Protein AF-G5GM54-F1 (afdb_monomer_lite)

Foldseek 3Di:
DWDWDWDQDPVRFTWIATPLRFTWFWPDKAQLLPWDWDQADPQAETKTKDFAPDDDDKQKWKWCPPVAQDKWFWDWDDDDRMIIIWTADLPDQDPRHGTHDPCVASNGMMMIIIDRDPDDADDPPLDDFDADPVRDTPGHDNGWHWGFQDKDQDQKDKTFADDIKIKGFFDKKKWWKWKADPVFGIAGKIKIWTWMWHHHPGMIMIHIRIDMHGDDDDPVVSVVHPPMDIDGDIDDGGMMTMTDID

Sequence (246 aa):
MAKYFEAVNPNNESIVIDDTFMCLELRGVFPLSDFRRYPGDTYHNPYYEQKHNLGGDILWGFGLNGLAGKSFCPEIMPYLGSVSVYFRNPNAGNFHKDKILRDDITTSAKLYAFSLDARSPTEHMAGLEVYNDLGEVVYSSAYGHLHVLACGCENEVTISHNGSPVVFVLGKDISYDYHVSHKKGIVGAEYAMYPQITVGDNSVSIKKITKMIAYAGSINDVKKDPKYKHYRGSWLAFGWLVGEVI

Radius of gyration: 21.4 Å; chains: 1; bounding box: 52×38×68 Å

pLDDT: mean 89.04, std 7.39, range [53.25, 97.81]

Structure (mmCIF, N/CA/C/O backbone):
data_AF-G5GM54-F1
#
_entry.id   AF-G5GM54-F1
#
loop_
_atom_site.group_PDB
_atom_site.id
_atom_site.type_symbol
_atom_site.label_atom_id
_atom_site.label_alt_id
_atom_site.label_comp_id
_atom_site.label_asym_id
_atom_site.label_entity_id
_atom_site.label_seq_id
_atom_site.pdbx_PDB_ins_code
_atom_site.Cartn_x
_atom_site.Cartn_y
_atom_site.Cartn_z
_atom_site.occupancy
_atom_site.B_iso_or_equiv
_atom_site.auth_seq_id
_atom_site.auth_comp_id
_atom_site.auth_asym_id
_atom_site.auth_atom_id
_atom_site.pdbx_PDB_model_num
ATOM 1 N N . MET A 1 1 ? 4.803 21.726 15.724 1.00 53.25 1 MET A N 1
ATOM 2 C CA . MET A 1 1 ? 5.048 20.377 15.176 1.00 53.25 1 MET A CA 1
ATOM 3 C C . MET A 1 1 ? 4.254 19.447 16.064 1.00 53.25 1 MET A C 1
ATOM 5 O O . MET A 1 1 ? 4.485 19.522 17.265 1.00 53.25 1 MET A O 1
ATOM 9 N N . ALA A 1 2 ? 3.285 18.714 15.515 1.00 61.62 2 ALA A N 1
ATOM 10 C CA . ALA A 1 2 ? 2.480 17.782 16.304 1.00 61.62 2 ALA A CA 1
ATOM 11 C C . ALA A 1 2 ? 3.385 16.689 16.886 1.00 61.62 2 ALA A C 1
ATOM 13 O O . ALA A 1 2 ? 4.339 16.261 16.222 1.00 61.62 2 ALA A O 1
ATOM 14 N N . LYS A 1 3 ? 3.121 16.283 18.127 1.00 76.50 3 LYS A N 1
ATOM 15 C CA . LYS A 1 3 ? 3.780 15.130 18.751 1.00 76.50 3 LYS A CA 1
ATOM 16 C C . LYS A 1 3 ? 2.834 13.947 18.668 1.00 76.50 3 LYS A C 1
ATOM 18 O O . LYS A 1 3 ? 1.663 14.100 18.973 1.00 76.50 3 LYS A O 1
ATOM 23 N N . TYR A 1 4 ? 3.353 12.789 18.283 1.00 77.50 4 TYR A N 1
ATOM 24 C CA . TYR A 1 4 ? 2.576 11.558 18.203 1.00 77.50 4 TYR A CA 1
ATOM 25 C C . TYR A 1 4 ? 2.962 10.624 19.344 1.00 77.50 4 TYR A C 1
ATOM 27 O O . TYR A 1 4 ? 4.142 10.526 19.693 1.00 77.50 4 TYR A O 1
ATOM 35 N N . PHE A 1 5 ? 1.971 9.939 19.896 1.00 78.44 5 PHE A N 1
ATOM 36 C CA . PHE A 1 5 ? 2.115 8.973 20.972 1.00 78.44 5 PHE A CA 1
ATOM 37 C C . PHE A 1 5 ? 1.436 7.670 20.572 1.00 78.44 5 PHE A C 1
ATOM 39 O O . PHE A 1 5 ? 0.370 7.665 19.958 1.00 78.44 5 PHE A O 1
ATOM 46 N N . GLU A 1 6 ? 2.067 6.566 20.945 1.00 79.81 6 GLU A N 1
ATOM 47 C CA . GLU A 1 6 ? 1.413 5.268 20.980 1.00 79.81 6 GLU A CA 1
ATOM 48 C C . GLU A 1 6 ? 0.624 5.175 22.288 1.00 79.81 6 GLU A C 1
ATOM 50 O O . GLU A 1 6 ? 1.202 5.292 23.372 1.00 79.81 6 GLU A O 1
ATOM 55 N N . ALA A 1 7 ? -0.691 4.993 22.195 1.00 77.56 7 ALA A N 1
ATOM 56 C CA . ALA A 1 7 ? -1.535 4.703 23.343 1.00 77.56 7 ALA A CA 1
ATOM 57 C C . ALA A 1 7 ? -1.917 3.224 23.312 1.00 77.56 7 ALA A C 1
ATOM 59 O O . ALA A 1 7 ? -2.507 2.751 22.341 1.00 77.56 7 ALA A O 1
ATOM 60 N N . VAL A 1 8 ? -1.572 2.511 24.385 1.00 80.25 8 VAL A N 1
ATOM 61 C CA . VAL A 1 8 ? -1.861 1.084 24.541 1.00 80.25 8 VAL A CA 1
ATOM 62 C C . VAL A 1 8 ? -2.930 0.911 25.609 1.00 80.25 8 VAL A C 1
ATOM 64 O O . VAL A 1 8 ? -2.762 1.376 26.738 1.00 80.25 8 VAL A O 1
ATOM 67 N N . ASN A 1 9 ? -4.034 0.255 25.259 1.00 78.69 9 ASN A N 1
ATOM 68 C CA . ASN A 1 9 ? -5.110 -0.028 26.205 1.00 78.69 9 ASN A CA 1
ATOM 69 C C . ASN A 1 9 ? -4.887 -1.372 26.946 1.00 78.69 9 ASN A C 1
ATOM 71 O O . ASN A 1 9 ? -3.981 -2.135 26.600 1.00 78.69 9 ASN A O 1
ATOM 75 N N . PRO A 1 10 ? -5.707 -1.712 27.962 1.00 79.94 10 PRO A N 1
ATOM 76 C CA . PRO A 1 10 ? -5.573 -2.968 28.710 1.00 79.94 10 PRO A CA 1
ATOM 77 C C . PRO A 1 10 ? -5.713 -4.255 27.879 1.00 79.94 10 PRO A C 1
ATOM 79 O O . PRO A 1 10 ? -5.261 -5.309 28.324 1.00 79.94 10 PRO A O 1
ATOM 82 N N . ASN A 1 11 ? -6.307 -4.180 26.684 1.00 79.69 11 ASN A N 1
ATOM 83 C CA . ASN A 1 11 ? -6.419 -5.300 25.746 1.00 79.69 11 ASN A CA 1
ATOM 84 C C . ASN A 1 11 ? -5.192 -5.422 24.825 1.00 79.69 11 ASN A C 1
ATOM 86 O O . ASN A 1 11 ? -5.184 -6.263 23.929 1.00 79.69 11 ASN A O 1
ATOM 90 N N . ASN A 1 12 ? -4.152 -4.610 25.052 1.00 78.38 12 ASN A N 1
ATOM 91 C CA . ASN A 1 12 ? -2.956 -4.519 24.216 1.00 78.38 12 ASN A CA 1
ATOM 92 C C . ASN A 1 12 ? -3.255 -4.021 22.786 1.00 78.38 12 ASN A C 1
ATOM 94 O O . ASN A 1 12 ? -2.505 -4.303 21.847 1.00 78.38 12 ASN A O 1
ATOM 98 N N . GLU A 1 13 ? -4.349 -3.271 22.623 1.00 81.62 13 GLU A N 1
ATOM 99 C CA . GLU A 1 13 ? -4.632 -2.526 21.401 1.00 81.62 13 GLU A CA 1
ATOM 100 C C . GLU A 1 13 ? -3.812 -1.239 21.419 1.00 81.62 13 GLU A C 1
ATOM 102 O O . GLU A 1 13 ? -3.793 -0.516 22.415 1.00 81.62 13 GLU A O 1
ATOM 107 N N . SER A 1 14 ? -3.123 -0.983 20.314 1.00 80.75 14 SER A N 1
ATOM 108 C CA . SER A 1 14 ? -2.221 0.147 20.120 1.00 80.75 14 SER A CA 1
ATOM 109 C C . SER A 1 14 ? -2.780 1.091 19.062 1.00 80.75 14 SER A C 1
ATOM 111 O O . SER A 1 14 ? -2.982 0.706 17.908 1.00 80.75 14 SER A O 1
ATOM 113 N N . ILE A 1 15 ? -3.028 2.336 19.449 1.00 80.31 15 ILE A N 1
ATOM 114 C CA . ILE A 1 15 ? -3.487 3.392 18.547 1.00 80.31 15 ILE A CA 1
ATOM 115 C C . ILE A 1 15 ? -2.479 4.538 18.535 1.00 80.31 15 ILE A C 1
ATOM 117 O O . ILE A 1 15 ? -1.828 4.838 19.537 1.00 80.31 15 ILE A O 1
ATOM 121 N N . VAL A 1 16 ? -2.367 5.207 17.391 1.00 78.19 16 VAL A N 1
ATOM 122 C CA . VAL A 1 16 ? -1.558 6.422 17.266 1.00 78.19 16 VAL A CA 1
ATOM 123 C C . VAL A 1 16 ? -2.452 7.629 17.509 1.00 78.19 16 VAL A C 1
ATOM 125 O O . VAL A 1 16 ? -3.425 7.834 16.778 1.00 78.19 16 VAL A O 1
ATOM 128 N N . ILE A 1 17 ? -2.093 8.427 18.512 1.00 77.62 17 ILE A N 1
ATOM 129 C CA . ILE A 1 17 ? -2.746 9.694 18.854 1.00 77.62 17 ILE A CA 1
ATOM 130 C C . ILE A 1 17 ? -1.751 10.850 18.756 1.00 77.62 17 ILE A C 1
ATOM 132 O O . ILE A 1 17 ? -0.550 10.649 18.935 1.00 77.62 17 ILE A O 1
ATOM 136 N N . ASP A 1 18 ? -2.224 12.060 18.486 1.00 79.25 18 ASP A N 1
ATOM 137 C CA . ASP A 1 18 ? -1.401 13.267 18.560 1.00 79.25 18 ASP A CA 1
ATOM 138 C C . ASP A 1 18 ? -1.555 14.028 19.894 1.00 79.25 18 ASP A C 1
ATOM 140 O O . ASP A 1 18 ? -2.333 13.647 20.771 1.00 79.25 18 ASP A O 1
ATOM 144 N N . ASP A 1 19 ? -0.797 15.115 20.070 1.00 75.31 19 ASP A N 1
ATOM 145 C CA . ASP A 1 19 ? -0.829 15.983 21.255 1.00 75.31 19 ASP A CA 1
ATOM 146 C C . ASP A 1 19 ? -2.107 16.822 21.395 1.00 75.31 19 ASP A C 1
ATOM 148 O O . ASP A 1 19 ? -2.254 17.563 22.367 1.00 75.31 19 ASP A O 1
ATOM 152 N N . THR A 1 20 ? -3.046 16.675 20.463 1.00 74.62 20 THR A N 1
ATOM 153 C CA . THR A 1 20 ? -4.410 17.206 20.539 1.00 74.62 20 THR A CA 1
ATOM 154 C C . THR A 1 20 ? -5.461 16.106 20.717 1.00 74.62 20 THR A C 1
ATOM 156 O O . THR A 1 20 ? -6.655 16.381 20.620 1.00 74.62 20 THR A O 1
ATOM 159 N N . PHE A 1 21 ? -5.017 14.879 21.021 1.00 73.50 21 PHE A N 1
ATOM 160 C CA . PHE A 1 21 ? -5.830 13.671 21.189 1.00 73.50 21 PHE A CA 1
ATOM 161 C C . PHE A 1 21 ? -6.524 13.182 19.909 1.00 73.50 21 PHE A C 1
ATOM 163 O O . PHE A 1 21 ? -7.373 12.296 19.980 1.00 73.50 21 PHE A O 1
ATOM 170 N N . MET A 1 22 ? -6.151 13.703 18.734 1.00 74.69 22 MET A N 1
ATOM 171 C CA . MET A 1 22 ? -6.664 13.201 17.460 1.00 74.69 22 MET A CA 1
ATOM 172 C C . MET A 1 22 ? -5.994 11.872 17.111 1.00 74.69 22 MET A C 1
ATOM 174 O O . MET A 1 22 ? -4.796 11.693 17.325 1.00 74.69 22 MET A O 1
ATOM 178 N N . CYS A 1 23 ? -6.758 10.943 16.543 1.00 77.38 23 CYS A N 1
ATOM 179 C CA . CYS A 1 23 ? -6.294 9.610 16.165 1.00 77.38 23 CYS A CA 1
ATOM 180 C C . CYS A 1 23 ? -6.537 9.331 14.673 1.00 77.38 23 CYS A C 1
ATOM 182 O O . CYS A 1 23 ? -7.290 10.048 14.010 1.00 77.38 23 CYS A O 1
ATOM 184 N N . LEU A 1 24 ? -5.873 8.308 14.119 1.00 82.81 24 LEU A N 1
ATOM 185 C CA . LEU A 1 24 ? -6.095 7.883 12.731 1.00 82.81 24 LEU A CA 1
ATOM 186 C C . LEU A 1 24 ? -7.467 7.210 12.597 1.00 82.81 24 LEU A C 1
ATOM 188 O O . LEU A 1 24 ? -7.633 6.036 12.934 1.00 82.81 24 LEU A O 1
ATOM 192 N N . GLU A 1 25 ? -8.436 7.951 12.067 1.00 88.44 25 GLU A N 1
ATOM 193 C CA . GLU A 1 25 ? -9.809 7.488 11.875 1.00 88.44 25 GLU A CA 1
ATOM 194 C C . GLU A 1 25 ? -10.049 6.968 10.460 1.00 88.44 25 GLU A C 1
ATOM 196 O O . GLU A 1 25 ? -9.545 7.501 9.467 1.00 88.44 25 GLU A O 1
ATOM 201 N N . LEU A 1 26 ? -10.903 5.955 10.354 1.00 91.62 26 LEU A N 1
ATOM 202 C CA . LEU A 1 26 ? -11.374 5.407 9.098 1.00 91.62 26 LEU A CA 1
ATOM 203 C C . LEU A 1 26 ? -12.342 6.381 8.414 1.00 91.62 26 LEU A C 1
ATOM 205 O O . LEU A 1 26 ? -13.414 6.727 8.913 1.00 91.62 26 LEU A O 1
ATOM 209 N N . ARG A 1 27 ? -11.986 6.772 7.194 1.00 91.56 27 ARG A N 1
ATOM 210 C CA . ARG A 1 27 ? -12.770 7.651 6.319 1.00 91.56 27 ARG A CA 1
ATOM 211 C C . ARG A 1 27 ? -13.623 6.920 5.312 1.00 91.56 27 ARG A C 1
ATOM 213 O O . ARG A 1 27 ? -14.609 7.476 4.832 1.00 91.56 27 ARG A O 1
ATOM 220 N N . GLY A 1 28 ? -13.209 5.723 4.932 1.00 92.94 28 GLY A N 1
ATOM 221 C CA . GLY A 1 28 ? -13.889 4.975 3.896 1.00 92.94 28 GLY A CA 1
ATOM 222 C C . GLY A 1 28 ? -13.243 3.633 3.628 1.00 92.94 28 GLY A C 1
ATOM 223 O O . GLY A 1 28 ? -12.044 3.436 3.833 1.00 92.94 28 GLY A O 1
ATOM 224 N N . VAL A 1 29 ? -14.075 2.727 3.130 1.00 95.81 29 VAL A N 1
ATOM 225 C CA . VAL A 1 29 ? -13.685 1.398 2.678 1.00 95.81 29 VAL A CA 1
ATOM 226 C C . VAL A 1 29 ? -14.205 1.237 1.262 1.00 95.81 29 VAL A C 1
ATOM 228 O O . VAL A 1 29 ? -15.402 1.367 1.017 1.00 95.81 29 VAL A O 1
ATOM 231 N N . PHE A 1 30 ? -13.303 0.962 0.331 1.00 97.06 30 PHE A N 1
ATOM 232 C CA . PHE A 1 30 ? -13.596 0.914 -1.092 1.00 97.06 30 PHE A CA 1
ATOM 233 C C . PHE A 1 30 ? -13.306 -0.496 -1.612 1.00 97.06 30 PHE A C 1
ATOM 235 O O . PHE A 1 30 ? -12.140 -0.898 -1.637 1.00 97.06 30 PHE A O 1
ATOM 242 N N . PRO A 1 31 ? -14.320 -1.281 -2.009 1.00 97.19 31 PRO A N 1
ATOM 243 C CA . PRO A 1 31 ? -14.093 -2.566 -2.660 1.00 97.19 31 PRO A CA 1
ATOM 244 C C . PRO A 1 31 ? -13.282 -2.377 -3.943 1.00 97.19 31 PRO A C 1
ATOM 246 O O . PRO A 1 31 ? -13.647 -1.562 -4.789 1.00 97.19 31 PRO A O 1
ATOM 249 N N . LEU A 1 32 ? -12.188 -3.126 -4.121 1.00 97.12 32 LEU A N 1
ATOM 250 C CA . LEU A 1 32 ? -11.395 -3.026 -5.353 1.00 97.12 32 LEU A CA 1
ATOM 251 C C . LEU A 1 32 ? -12.141 -3.576 -6.576 1.00 97.12 32 LEU A C 1
ATOM 253 O O . LEU A 1 32 ? -11.775 -3.245 -7.702 1.00 97.12 32 LEU A O 1
ATOM 257 N N . SER A 1 33 ? -13.211 -4.347 -6.368 1.00 96.56 33 SER A N 1
ATOM 258 C CA . SER A 1 33 ? -14.129 -4.791 -7.420 1.00 96.56 33 SER A CA 1
ATOM 259 C C . SER A 1 33 ? -14.839 -3.634 -8.120 1.00 96.56 33 SER A C 1
ATOM 261 O O . SER A 1 33 ? -1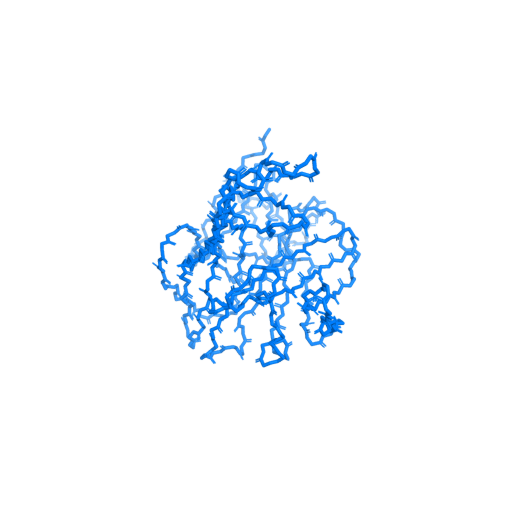5.211 -3.767 -9.283 1.00 96.56 33 SER A O 1
ATOM 263 N N . ASP A 1 34 ? -15.004 -2.506 -7.426 1.00 96.94 34 ASP A N 1
ATOM 264 C CA . ASP A 1 34 ? -15.723 -1.336 -7.935 1.00 96.94 34 ASP A CA 1
ATOM 265 C C . ASP A 1 34 ? -14.791 -0.385 -8.699 1.00 96.94 34 ASP A C 1
ATOM 267 O O . ASP A 1 34 ? -15.249 0.531 -9.385 1.00 96.94 34 ASP A O 1
ATOM 271 N N . PHE A 1 35 ? -13.474 -0.607 -8.615 1.00 97.44 35 PHE A N 1
ATOM 272 C CA . PHE A 1 35 ? -12.491 0.234 -9.283 1.00 97.44 35 PHE A CA 1
ATOM 273 C C . PHE A 1 35 ? -12.550 0.005 -10.787 1.00 97.44 35 PHE A C 1
ATOM 275 O O . PHE A 1 35 ? -12.561 -1.124 -11.291 1.00 97.44 35 PHE A O 1
ATOM 282 N N . ARG A 1 36 ? -12.480 1.100 -11.542 1.00 97.06 36 ARG A N 1
ATOM 283 C CA . ARG A 1 36 ? -12.378 1.020 -12.991 1.00 97.06 36 ARG A CA 1
ATOM 284 C C . ARG A 1 36 ? -11.044 0.391 -13.375 1.00 97.06 36 ARG A C 1
ATOM 286 O O . ARG A 1 36 ? -9.976 0.888 -13.028 1.00 97.06 36 ARG A O 1
ATOM 293 N N . ARG A 1 37 ? -11.126 -0.683 -14.153 1.00 96.31 37 ARG A N 1
ATOM 294 C CA . ARG A 1 37 ? -9.981 -1.409 -14.707 1.00 96.31 37 ARG A CA 1
ATOM 295 C C . ARG A 1 37 ? -9.451 -0.717 -15.961 1.00 96.31 37 ARG A C 1
ATOM 297 O O . ARG A 1 37 ? -10.194 -0.516 -16.923 1.00 96.31 37 ARG A O 1
ATOM 304 N N . TYR A 1 38 ? -8.154 -0.436 -15.976 1.00 95.75 38 TYR A N 1
ATOM 305 C CA . TYR A 1 38 ? -7.414 0.055 -17.134 1.00 95.75 38 TYR A CA 1
ATOM 306 C C . TYR A 1 38 ? -6.395 -1.014 -17.543 1.00 95.75 38 TYR A C 1
ATOM 308 O O . TYR A 1 38 ? -5.435 -1.251 -16.811 1.00 95.75 38 TYR A O 1
ATOM 316 N N . PRO A 1 39 ? -6.573 -1.691 -18.690 1.00 91.88 39 PRO A N 1
ATOM 317 C CA . PRO A 1 39 ? -5.773 -2.865 -19.044 1.00 91.88 39 PRO A CA 1
ATOM 318 C C . PRO A 1 39 ? -4.322 -2.562 -19.457 1.00 91.88 39 PRO A C 1
ATOM 320 O O . PRO A 1 39 ? -3.567 -3.489 -19.744 1.00 91.88 39 PRO A O 1
ATOM 323 N N . GLY A 1 40 ? -3.910 -1.291 -19.461 1.00 88.50 40 GLY A N 1
ATOM 324 C CA . GLY A 1 40 ? -2.635 -0.858 -20.028 1.00 88.50 40 GLY A CA 1
ATOM 325 C C . GLY A 1 40 ? -2.649 -0.884 -21.560 1.00 88.50 40 GLY A C 1
ATOM 326 O O . GLY A 1 40 ? -3.574 -1.395 -22.190 1.00 88.50 40 GLY A O 1
ATOM 327 N N . ASP A 1 41 ? -1.620 -0.301 -22.165 1.00 86.19 41 ASP A N 1
ATOM 328 C CA . ASP A 1 41 ? -1.429 -0.277 -23.620 1.00 86.19 41 ASP A CA 1
ATOM 329 C C . ASP A 1 41 ? 0.075 -0.317 -23.957 1.00 86.19 41 ASP A C 1
ATOM 331 O O . ASP A 1 41 ? 0.895 -0.698 -23.120 1.00 86.19 41 ASP A O 1
ATOM 335 N N . THR A 1 42 ? 0.478 0.062 -25.172 1.00 77.56 42 THR A N 1
ATOM 336 C CA . THR A 1 42 ? 1.896 0.117 -25.579 1.00 77.56 42 THR A CA 1
ATOM 337 C C . THR A 1 42 ? 2.732 1.078 -24.723 1.00 77.56 42 THR A C 1
ATOM 339 O O . THR A 1 42 ? 3.903 0.816 -24.458 1.00 77.56 42 THR A O 1
ATOM 342 N N . TYR A 1 43 ? 2.136 2.139 -24.185 1.00 78.25 43 TYR A N 1
ATOM 343 C CA . TYR A 1 43 ? 2.798 3.230 -23.465 1.00 78.25 43 TYR A CA 1
ATOM 344 C C . TYR A 1 43 ? 2.511 3.231 -21.957 1.00 78.25 43 TYR A C 1
ATOM 346 O O . TYR A 1 43 ? 3.369 3.628 -21.175 1.00 78.25 43 TYR A O 1
ATOM 354 N N . HIS A 1 44 ? 1.375 2.683 -21.528 1.00 84.31 44 HIS A N 1
ATOM 355 C CA . HIS A 1 44 ? 0.895 2.750 -20.148 1.00 84.31 44 HIS A CA 1
ATOM 356 C C . HIS A 1 44 ? 0.830 1.375 -19.488 1.00 84.31 44 HIS A C 1
ATOM 358 O O . HIS A 1 44 ? 0.627 0.351 -20.141 1.00 84.31 44 HIS A O 1
ATOM 364 N N . ASN A 1 45 ? 1.058 1.348 -18.180 1.00 92.31 45 ASN A N 1
ATOM 365 C CA . ASN A 1 45 ? 0.906 0.151 -17.362 1.00 92.31 45 ASN A CA 1
ATOM 366 C C . ASN A 1 45 ? -0.572 -0.099 -17.025 1.00 92.31 45 ASN A C 1
ATOM 368 O O . ASN A 1 45 ? -1.323 0.871 -16.936 1.00 92.31 45 ASN A O 1
ATOM 372 N N . PRO A 1 46 ? -0.987 -1.355 -16.794 1.00 95.12 46 PRO A N 1
ATOM 373 C CA . PRO A 1 46 ? -2.311 -1.645 -16.262 1.00 95.12 46 PRO A CA 1
ATOM 374 C C . PRO A 1 46 ? -2.473 -1.168 -14.816 1.00 95.12 46 PRO A C 1
ATOM 376 O O . PRO A 1 46 ? -1.509 -1.186 -14.043 1.00 95.12 46 PRO A O 1
ATOM 379 N N . TYR A 1 47 ? -3.696 -0.774 -14.455 1.00 96.38 47 TYR A N 1
ATOM 380 C CA . TYR A 1 47 ? -4.063 -0.330 -13.107 1.00 96.38 47 TYR A CA 1
ATOM 381 C C . TYR A 1 47 ? -5.572 -0.351 -12.865 1.00 96.38 47 TYR A C 1
ATOM 383 O O . TYR A 1 47 ? -6.371 -0.550 -13.783 1.00 96.38 47 TYR A O 1
ATOM 391 N N . TYR A 1 48 ? -5.943 -0.123 -11.610 1.00 97.38 48 TYR A N 1
ATOM 392 C CA . TYR A 1 48 ? -7.318 0.052 -11.162 1.00 97.38 48 TYR A CA 1
ATOM 393 C C . TYR A 1 48 ? -7.446 1.435 -10.534 1.00 97.38 48 TYR A C 1
ATOM 395 O O . TYR A 1 48 ? -6.557 1.838 -9.789 1.00 97.38 48 TYR A O 1
ATOM 403 N N . GLU A 1 49 ? -8.521 2.166 -10.805 1.00 96.88 49 GLU A N 1
ATOM 404 C CA . GLU A 1 49 ? -8.713 3.516 -10.266 1.00 96.88 49 GLU A CA 1
ATOM 405 C C . GLU A 1 49 ? -10.145 3.740 -9.800 1.00 96.88 49 GLU A C 1
ATOM 407 O O . GLU A 1 49 ? -11.106 3.317 -10.445 1.00 96.88 49 GLU A O 1
ATOM 412 N N . GLN A 1 50 ? -10.264 4.472 -8.698 1.00 95.88 50 GLN A N 1
ATOM 413 C CA . GLN A 1 50 ? -11.531 4.936 -8.161 1.00 95.88 50 GLN A CA 1
ATOM 414 C C . GLN A 1 50 ? -11.454 6.430 -7.870 1.00 95.88 50 GLN A C 1
ATOM 416 O O . GLN A 1 50 ? -10.496 6.914 -7.263 1.00 95.88 50 GLN A O 1
ATOM 421 N N . LYS A 1 51 ? -12.492 7.167 -8.274 1.00 94.00 51 LYS A N 1
ATOM 422 C CA . LYS A 1 51 ? -12.675 8.559 -7.852 1.00 94.00 51 LYS A CA 1
ATOM 423 C C . LYS A 1 51 ? -13.247 8.605 -6.441 1.00 94.00 51 LYS A C 1
ATOM 425 O O . LYS A 1 51 ? -14.134 7.819 -6.104 1.00 94.00 51 LYS A O 1
ATOM 430 N N . HIS A 1 52 ? -12.776 9.555 -5.646 1.00 90.75 52 HIS A N 1
ATOM 431 C CA . HIS A 1 52 ? -13.274 9.800 -4.299 1.00 90.75 52 HIS A CA 1
ATOM 432 C C . HIS A 1 52 ? -13.331 11.297 -4.007 1.00 90.75 52 HIS A C 1
ATOM 434 O O . HIS A 1 52 ? -12.556 12.083 -4.543 1.00 90.75 52 HIS A O 1
ATOM 440 N N . ASN A 1 53 ? -14.208 11.672 -3.078 1.00 86.75 53 ASN A N 1
ATOM 441 C CA . ASN A 1 53 ? -14.318 13.043 -2.575 1.00 86.75 53 ASN A CA 1
ATOM 442 C C . ASN A 1 53 ? -13.709 13.189 -1.171 1.00 86.75 53 ASN A C 1
ATOM 444 O O . ASN A 1 53 ? -14.055 14.106 -0.431 1.00 86.75 53 ASN A O 1
ATOM 448 N N . LEU A 1 54 ? -12.817 12.269 -0.787 1.00 85.56 54 LEU A N 1
ATOM 449 C CA . LEU A 1 54 ? -11.992 12.433 0.407 1.00 85.56 54 LEU A CA 1
ATOM 450 C C . LEU A 1 54 ? -11.015 13.594 0.169 1.00 85.56 54 LEU A C 1
ATOM 452 O O . LEU A 1 54 ? -10.174 13.508 -0.724 1.00 85.56 54 LEU A O 1
ATOM 456 N N . GLY A 1 55 ? -11.187 14.690 0.909 1.00 78.75 55 GLY A N 1
ATOM 457 C CA . GLY A 1 55 ? -10.179 15.743 1.035 1.00 78.75 55 GLY A CA 1
ATOM 458 C C . GLY A 1 55 ? -9.154 15.401 2.122 1.00 78.75 55 GLY A C 1
ATOM 459 O O . GLY A 1 55 ? -9.364 14.454 2.877 1.00 78.75 55 GLY A O 1
ATOM 460 N N . GLY A 1 56 ? -8.088 16.197 2.217 1.00 80.88 56 GLY A N 1
ATOM 461 C CA . GLY A 1 56 ? -7.042 16.040 3.235 1.00 80.88 56 GLY A CA 1
ATOM 462 C C . GLY A 1 56 ? -5.982 14.985 2.902 1.00 80.88 56 GLY A C 1
ATOM 463 O O . GLY A 1 56 ? -5.991 14.387 1.823 1.00 80.88 56 GLY A O 1
ATOM 464 N N . ASP A 1 57 ? -5.059 14.790 3.843 1.00 85.19 57 ASP A N 1
ATOM 465 C CA . ASP A 1 57 ? -3.983 13.805 3.747 1.00 85.19 57 ASP A CA 1
ATOM 466 C C . ASP A 1 57 ? -4.500 12.430 4.184 1.00 85.19 57 ASP A C 1
ATOM 468 O O . ASP A 1 57 ? -4.809 12.206 5.355 1.00 85.19 57 ASP A O 1
ATOM 472 N N . ILE A 1 58 ? -4.616 11.510 3.223 1.00 90.62 58 ILE A N 1
ATOM 473 C CA . ILE A 1 58 ? -5.142 10.161 3.447 1.00 90.62 58 ILE A CA 1
ATOM 474 C C . ILE A 1 58 ? -4.004 9.142 3.467 1.00 90.62 58 ILE A C 1
ATOM 476 O O . ILE A 1 58 ? -3.258 8.995 2.494 1.00 90.62 58 ILE A O 1
ATOM 480 N N . LEU A 1 59 ? -3.940 8.367 4.544 1.00 92.62 59 LEU A N 1
ATOM 481 C CA . LEU A 1 59 ? -3.169 7.140 4.627 1.00 92.62 59 LEU A CA 1
ATOM 482 C C . LEU A 1 59 ? -3.992 5.987 4.036 1.00 92.62 59 LEU A C 1
ATOM 484 O O . LEU A 1 59 ? -5.009 5.569 4.592 1.00 92.62 59 LEU A O 1
ATOM 488 N N . TRP A 1 60 ? -3.545 5.467 2.895 1.00 95.31 60 TRP A N 1
ATOM 489 C CA . TRP A 1 60 ? -4.222 4.374 2.201 1.00 95.31 60 TRP A CA 1
ATOM 490 C C . TRP A 1 60 ? -3.651 3.010 2.587 1.00 95.31 60 TRP A C 1
ATOM 492 O O . TRP A 1 60 ? -2.453 2.762 2.444 1.00 95.31 60 TRP A O 1
ATOM 502 N N . GLY A 1 61 ? -4.532 2.112 3.020 1.00 96.31 61 GLY A N 1
ATOM 503 C CA . GLY A 1 61 ? -4.216 0.736 3.383 1.00 96.31 61 GLY A CA 1
ATOM 504 C C . GLY A 1 61 ? -4.901 -0.275 2.468 1.00 96.31 61 GLY A C 1
ATOM 505 O O . GLY A 1 61 ? -6.006 -0.054 1.976 1.00 96.31 61 GLY A O 1
ATOM 506 N N . PHE A 1 62 ? -4.249 -1.405 2.236 1.00 97.50 62 PHE A N 1
ATOM 507 C CA . PHE A 1 62 ? -4.739 -2.509 1.424 1.00 97.50 62 PHE A CA 1
ATOM 508 C C . PHE A 1 62 ? -5.248 -3.633 2.331 1.00 97.50 62 PHE A C 1
ATOM 510 O O . PHE A 1 62 ? -4.477 -4.224 3.082 1.00 97.50 62 PHE A O 1
ATOM 517 N N . GLY A 1 63 ? -6.541 -3.934 2.275 1.00 97.38 63 GLY A N 1
ATOM 518 C CA . GLY A 1 63 ? -7.149 -5.013 3.050 1.00 97.38 63 GLY A CA 1
ATOM 519 C C . GLY A 1 63 ? -6.784 -6.388 2.510 1.00 97.38 63 GLY A C 1
ATOM 520 O O . GLY A 1 63 ? -6.820 -6.607 1.297 1.00 97.38 63 GLY A O 1
ATOM 521 N N . LEU A 1 64 ? -6.474 -7.319 3.412 1.00 96.88 64 LEU A N 1
ATOM 522 C CA . LEU A 1 64 ? -5.982 -8.652 3.052 1.00 96.88 64 LEU A CA 1
ATOM 523 C C . LEU A 1 64 ? -6.996 -9.780 3.289 1.00 96.88 64 LEU A C 1
ATOM 525 O O . LEU A 1 64 ? -6.720 -10.936 2.966 1.00 96.88 64 LEU A O 1
ATOM 529 N N . ASN A 1 65 ? -8.189 -9.457 3.792 1.00 94.31 65 ASN A N 1
ATOM 530 C CA . ASN A 1 65 ? -9.257 -10.437 3.973 1.00 94.31 65 ASN A CA 1
ATOM 531 C C . ASN A 1 65 ? -9.620 -11.154 2.669 1.00 94.31 65 ASN A C 1
ATOM 533 O O . ASN A 1 65 ? -9.806 -10.531 1.623 1.00 94.31 65 ASN A O 1
ATOM 537 N N . GLY A 1 66 ? -9.766 -12.478 2.755 1.00 93.75 66 GLY A N 1
ATOM 538 C CA . GLY A 1 66 ? -10.094 -13.324 1.607 1.00 93.75 66 GLY A CA 1
ATOM 539 C C . GLY A 1 66 ? -8.942 -13.516 0.614 1.00 93.75 66 GLY A C 1
ATOM 540 O O . GLY A 1 66 ? -9.179 -14.014 -0.485 1.00 93.75 66 GLY A O 1
ATOM 541 N N . LEU A 1 67 ? -7.711 -13.129 0.976 1.00 96.88 67 LEU A N 1
ATOM 542 C CA . LEU A 1 67 ? -6.518 -13.287 0.139 1.00 96.88 67 LEU A CA 1
ATOM 543 C C . LEU A 1 67 ? -5.555 -14.370 0.642 1.00 96.88 67 LEU A C 1
ATOM 545 O O . LEU A 1 67 ? -4.418 -14.412 0.177 1.00 96.88 67 LEU A O 1
ATOM 549 N N . ALA A 1 68 ? -5.973 -15.243 1.561 1.00 96.62 68 ALA A N 1
ATOM 550 C CA . ALA A 1 68 ? -5.136 -16.339 2.047 1.00 96.62 68 ALA A CA 1
ATOM 551 C C . ALA A 1 68 ? -4.531 -17.152 0.881 1.00 96.62 68 ALA A C 1
ATOM 553 O O . ALA A 1 68 ? -5.195 -17.461 -0.113 1.00 96.62 68 ALA A O 1
ATOM 554 N N . GLY A 1 69 ? -3.232 -17.435 0.971 1.00 96.56 69 GLY A N 1
ATOM 555 C CA . GLY A 1 69 ? -2.445 -18.100 -0.069 1.00 96.56 69 GLY A CA 1
ATOM 556 C C . GLY A 1 69 ? -2.003 -17.199 -1.231 1.00 96.56 69 GLY A C 1
ATOM 557 O O . GLY A 1 69 ? -1.327 -17.675 -2.146 1.00 96.56 69 GLY A O 1
ATOM 558 N N . LYS A 1 70 ? -2.353 -15.906 -1.243 1.00 97.25 70 LYS A N 1
ATOM 559 C CA . LYS A 1 70 ? -1.928 -14.966 -2.293 1.00 97.25 70 LYS A CA 1
ATOM 560 C C . LYS A 1 70 ? -0.594 -14.308 -1.950 1.00 97.25 70 LYS A C 1
ATOM 562 O O . LYS A 1 70 ? -0.323 -13.964 -0.803 1.00 97.25 70 LYS A O 1
ATOM 567 N N . SER A 1 71 ? 0.205 -14.058 -2.989 1.00 96.56 71 SER A N 1
ATOM 568 C CA . SER A 1 71 ? 1.415 -13.235 -2.915 1.00 96.56 71 SER A CA 1
ATOM 569 C C . SER A 1 71 ? 1.431 -12.174 -4.019 1.00 96.56 71 SER A C 1
ATOM 571 O O . SER A 1 71 ? 1.061 -12.454 -5.171 1.00 96.56 71 SER A O 1
ATOM 573 N N . PHE A 1 72 ? 1.786 -10.936 -3.670 1.00 96.50 72 PHE A N 1
ATOM 574 C CA . PHE A 1 72 ? 1.723 -9.785 -4.576 1.00 96.50 72 PHE A CA 1
ATOM 575 C C . PHE A 1 72 ? 2.507 -8.567 -4.079 1.00 96.50 72 PHE A C 1
ATOM 577 O O . PHE A 1 72 ? 2.834 -8.456 -2.904 1.00 96.50 72 PHE A O 1
ATOM 584 N N . CYS A 1 73 ? 2.777 -7.629 -4.990 1.00 95.31 73 CYS A N 1
ATOM 585 C CA . CYS A 1 73 ? 3.501 -6.387 -4.718 1.00 95.31 73 CYS A CA 1
ATOM 586 C C . CYS A 1 73 ? 2.607 -5.187 -5.073 1.00 95.31 73 CYS A C 1
ATOM 588 O O . CYS A 1 73 ? 2.615 -4.763 -6.235 1.00 95.31 73 CYS A O 1
ATOM 590 N N . PRO A 1 74 ? 1.778 -4.677 -4.149 1.00 95.50 74 PRO A N 1
ATOM 591 C CA . PRO A 1 74 ? 0.875 -3.577 -4.432 1.00 95.50 74 PRO A CA 1
ATOM 592 C C . PRO A 1 74 ? 1.619 -2.241 -4.404 1.00 95.50 74 PRO A C 1
ATOM 594 O O . PRO A 1 74 ? 2.610 -2.050 -3.702 1.00 95.50 74 PRO A O 1
ATOM 597 N N . GLU A 1 75 ? 1.102 -1.291 -5.162 1.00 93.06 75 GLU A N 1
ATOM 598 C CA . GLU A 1 75 ? 1.509 0.104 -5.130 1.00 93.06 75 GLU A CA 1
ATOM 599 C C . GLU A 1 75 ? 0.240 0.951 -5.190 1.00 93.06 75 GLU A C 1
ATOM 601 O O . GLU A 1 75 ? -0.548 0.836 -6.131 1.00 93.06 75 GLU A O 1
ATOM 606 N N . ILE A 1 76 ? 0.046 1.786 -4.172 1.00 94.38 76 ILE A N 1
ATOM 607 C CA . ILE A 1 76 ? -1.088 2.700 -4.074 1.00 94.38 76 ILE A CA 1
ATOM 608 C C . ILE A 1 76 ? -0.581 4.092 -4.433 1.00 94.38 76 ILE A C 1
ATOM 610 O O . ILE A 1 76 ? 0.395 4.575 -3.865 1.00 94.38 76 ILE A O 1
ATOM 614 N N . MET A 1 77 ? -1.224 4.723 -5.408 1.00 91.81 77 MET A N 1
ATOM 615 C CA . MET A 1 77 ? -0.882 6.061 -5.873 1.00 91.81 77 MET A CA 1
ATOM 616 C C . MET A 1 77 ? -2.114 6.955 -5.747 1.00 91.81 77 MET A C 1
ATOM 618 O O . MET A 1 77 ? -2.987 6.909 -6.621 1.00 91.81 77 MET A O 1
ATOM 622 N N . PRO A 1 78 ? -2.218 7.749 -4.670 1.00 89.75 78 PRO A N 1
ATOM 623 C CA . PRO A 1 78 ? -3.233 8.783 -4.594 1.00 89.75 78 PRO A CA 1
ATOM 624 C C . PRO A 1 78 ? -2.950 9.872 -5.636 1.00 89.75 78 PRO A C 1
ATOM 626 O O . PRO A 1 78 ? -1.803 10.239 -5.897 1.00 89.75 78 PRO A O 1
ATOM 629 N N . TYR A 1 79 ? -4.014 10.391 -6.229 1.00 85.00 79 TYR A N 1
ATOM 630 C CA . TYR A 1 79 ? -4.019 11.555 -7.103 1.00 85.00 79 TYR A CA 1
ATOM 631 C C . TYR A 1 79 ? -5.192 12.457 -6.706 1.00 85.00 79 TYR A C 1
ATOM 633 O O . TYR A 1 79 ? -6.111 12.042 -6.006 1.00 85.00 79 TYR A O 1
ATOM 641 N N . LEU A 1 80 ? -5.180 13.720 -7.116 1.00 82.44 80 LEU A N 1
ATOM 642 C CA . LEU A 1 80 ? -6.182 14.684 -6.668 1.00 82.44 80 LEU A CA 1
ATOM 643 C C . LEU A 1 80 ? -7.607 14.214 -7.052 1.00 82.44 80 LEU A C 1
ATOM 645 O O . LEU A 1 80 ? -7.952 14.161 -8.232 1.00 82.44 80 LEU A O 1
ATOM 649 N N . GLY A 1 81 ? -8.407 13.816 -6.053 1.00 88.38 81 GLY A N 1
ATOM 650 C CA . GLY A 1 81 ? -9.767 13.275 -6.220 1.00 88.38 81 GLY A CA 1
ATOM 651 C C . GLY A 1 81 ? -9.864 11.818 -6.702 1.00 88.38 81 GLY A C 1
ATOM 652 O O . GLY A 1 81 ? -10.936 11.383 -7.134 1.00 88.38 81 GLY A O 1
ATOM 653 N N . SER A 1 82 ? -8.769 11.053 -6.685 1.00 93.50 82 SER A N 1
ATOM 654 C CA . SER A 1 82 ? -8.774 9.639 -7.080 1.00 93.50 82 SER A CA 1
ATOM 655 C C . SER A 1 82 ? -7.638 8.843 -6.448 1.00 93.50 82 SER A C 1
ATOM 657 O O . SER A 1 82 ? -6.618 9.381 -6.034 1.00 93.50 82 SER A O 1
ATOM 659 N N . VAL A 1 83 ? -7.778 7.526 -6.426 1.00 95.31 83 VAL A N 1
ATOM 660 C CA . VAL A 1 83 ? -6.712 6.629 -5.992 1.00 95.31 83 VAL A CA 1
ATOM 661 C C . VAL A 1 83 ? -6.532 5.524 -7.015 1.00 95.31 83 VAL A C 1
ATOM 663 O O . VAL A 1 83 ? -7.499 4.908 -7.463 1.00 95.31 83 VAL A O 1
ATOM 666 N N . SER A 1 84 ? -5.280 5.304 -7.409 1.00 96.00 84 SER A N 1
ATOM 667 C CA . SER A 1 84 ? -4.884 4.236 -8.318 1.00 96.00 84 SER A CA 1
ATOM 668 C C . SER A 1 84 ? -4.177 3.121 -7.561 1.00 96.00 84 SER A C 1
ATOM 670 O O . SER A 1 84 ? -3.304 3.376 -6.733 1.00 96.00 84 SER A O 1
ATOM 672 N N . VAL A 1 85 ? -4.508 1.879 -7.894 1.00 96.88 85 VAL A N 1
ATOM 673 C CA . VAL A 1 85 ? -3.858 0.678 -7.376 1.00 96.88 85 VAL A CA 1
ATOM 674 C C . VAL A 1 85 ? -3.190 -0.060 -8.523 1.00 96.88 85 VAL A C 1
ATOM 676 O O . VAL A 1 85 ? -3.790 -0.348 -9.561 1.00 96.88 85 VAL A O 1
ATOM 679 N N . TYR A 1 86 ? -1.927 -0.383 -8.305 1.00 95.62 86 TYR A N 1
ATOM 680 C CA . TYR A 1 86 ? -1.082 -1.122 -9.218 1.00 95.62 86 TYR A CA 1
ATOM 681 C C . TYR A 1 86 ? -0.563 -2.386 -8.540 1.00 95.62 86 TYR A C 1
ATOM 683 O O . TYR A 1 86 ? -0.340 -2.397 -7.332 1.00 95.62 86 TYR A O 1
ATOM 691 N N . PHE A 1 87 ? -0.270 -3.419 -9.328 1.00 95.75 87 PHE A N 1
ATOM 692 C CA . PHE A 1 87 ? 0.438 -4.603 -8.850 1.00 95.75 87 PHE A CA 1
ATOM 693 C C . PHE A 1 87 ? 1.688 -4.823 -9.684 1.00 95.75 87 PHE A C 1
ATOM 695 O O . PHE A 1 87 ? 1.604 -4.924 -10.906 1.00 95.75 87 PHE A O 1
ATOM 702 N N . ARG A 1 88 ? 2.851 -4.903 -9.040 1.00 92.75 88 ARG A N 1
ATOM 703 C CA . ARG A 1 88 ? 4.121 -5.184 -9.712 1.00 92.75 88 ARG A CA 1
ATOM 704 C C . ARG A 1 88 ? 4.331 -6.684 -9.871 1.00 92.75 88 ARG A C 1
ATOM 706 O O . ARG A 1 88 ? 4.092 -7.465 -8.954 1.00 92.75 88 ARG A O 1
ATOM 713 N N . ASN A 1 89 ? 4.835 -7.067 -11.034 1.00 91.06 89 ASN A N 1
ATOM 714 C CA . ASN A 1 89 ? 5.448 -8.349 -11.304 1.00 91.06 89 ASN A CA 1
ATOM 715 C C . ASN A 1 89 ? 6.945 -8.244 -10.973 1.00 91.06 89 ASN A C 1
ATOM 717 O O . ASN A 1 89 ? 7.697 -7.630 -11.743 1.00 91.06 89 ASN A O 1
ATOM 721 N N . PRO A 1 90 ? 7.403 -8.850 -9.864 1.00 82.31 90 PRO A N 1
ATOM 722 C CA . PRO A 1 90 ? 8.797 -8.747 -9.465 1.00 82.31 90 PRO A CA 1
ATOM 723 C C . PRO A 1 90 ? 9.772 -9.388 -10.452 1.00 82.31 90 PRO A C 1
ATOM 725 O O . PRO A 1 90 ? 10.928 -8.985 -10.524 1.00 82.31 90 PRO A O 1
ATOM 728 N N . ASN A 1 91 ? 9.283 -10.310 -11.281 1.00 83.81 91 ASN A N 1
ATOM 729 C CA . ASN A 1 91 ? 10.079 -11.039 -12.261 1.00 83.81 91 ASN A CA 1
ATOM 730 C C . ASN A 1 91 ? 10.106 -10.361 -13.643 1.00 83.81 91 ASN A C 1
ATOM 732 O O . ASN A 1 91 ? 10.670 -10.907 -14.589 1.00 83.81 91 ASN A O 1
ATOM 736 N N . ALA A 1 92 ? 9.476 -9.192 -13.807 1.00 81.44 92 ALA A N 1
ATOM 737 C CA . ALA A 1 92 ? 9.456 -8.496 -15.091 1.00 81.44 92 ALA A CA 1
ATOM 738 C C . ALA A 1 92 ? 10.834 -7.909 -15.447 1.00 81.44 92 ALA A C 1
ATOM 740 O O . ALA A 1 92 ? 11.421 -7.171 -14.658 1.00 81.44 92 ALA A O 1
ATOM 741 N N . GLY A 1 93 ? 11.294 -8.139 -16.681 1.00 75.12 93 GLY A N 1
ATOM 742 C CA . GLY A 1 93 ? 12.596 -7.670 -17.183 1.00 75.12 93 GLY A CA 1
ATOM 743 C C . GLY A 1 93 ? 12.682 -6.187 -17.581 1.00 75.12 93 GLY A C 1
ATOM 744 O O . GLY A 1 93 ? 13.675 -5.786 -18.174 1.00 75.12 93 GLY A O 1
ATOM 745 N N . ASN A 1 94 ? 11.656 -5.371 -17.309 1.00 76.88 94 ASN A N 1
ATOM 746 C CA . ASN A 1 94 ? 11.609 -3.933 -17.624 1.00 76.88 94 ASN A CA 1
ATOM 747 C C . ASN A 1 94 ? 10.892 -3.170 -16.493 1.00 76.88 94 ASN A C 1
ATOM 749 O O . ASN A 1 94 ? 9.873 -3.661 -16.022 1.00 76.88 94 ASN A O 1
ATOM 753 N N . PHE A 1 95 ? 11.379 -2.010 -16.033 1.00 76.88 95 PHE A N 1
ATOM 754 C CA . PHE A 1 95 ? 10.712 -1.182 -15.009 1.00 76.88 95 PHE A CA 1
ATOM 755 C C . PHE A 1 95 ? 9.501 -0.413 -15.536 1.00 76.88 95 PHE A C 1
ATOM 757 O O . PHE A 1 95 ? 8.563 -0.146 -14.793 1.00 76.88 95 PHE A O 1
ATOM 764 N N . HIS A 1 96 ? 9.491 -0.070 -16.821 1.00 76.25 96 HIS A N 1
ATOM 765 C CA . HIS A 1 96 ? 8.411 0.698 -17.435 1.00 76.25 96 HIS A CA 1
ATOM 766 C C . HIS A 1 96 ? 7.180 -0.157 -17.762 1.00 76.25 96 HIS A C 1
ATOM 768 O O . HIS A 1 96 ? 6.121 0.392 -18.059 1.00 76.25 96 HIS A O 1
ATOM 774 N N . LYS A 1 97 ? 7.306 -1.488 -17.696 1.00 81.88 97 LYS A N 1
ATOM 775 C CA . LYS A 1 97 ? 6.257 -2.467 -18.026 1.00 81.88 97 LYS A CA 1
ATOM 776 C C . LYS A 1 97 ? 6.184 -3.610 -17.016 1.00 81.88 97 LYS A C 1
ATOM 778 O O . LYS A 1 97 ? 5.984 -4.763 -17.384 1.00 81.88 97 LYS A O 1
ATOM 783 N N . ASP A 1 98 ? 6.397 -3.307 -15.739 1.00 89.38 98 ASP A N 1
ATOM 784 C CA . ASP A 1 98 ? 6.371 -4.319 -14.684 1.00 89.38 98 ASP A CA 1
ATOM 785 C C . ASP A 1 98 ? 5.068 -4.422 -13.930 1.00 89.38 98 ASP A C 1
ATOM 787 O O . ASP A 1 98 ? 4.995 -5.193 -12.982 1.00 89.38 98 ASP A O 1
ATOM 791 N N . LYS A 1 99 ? 4.045 -3.676 -14.322 1.00 92.94 99 LYS A N 1
ATOM 792 C CA . LYS A 1 99 ? 2.761 -3.738 -13.643 1.00 92.94 99 LYS A CA 1
ATOM 793 C C . LYS A 1 99 ? 1.841 -4.706 -14.377 1.00 92.94 99 LYS A C 1
ATOM 795 O O . LYS A 1 99 ? 1.857 -4.781 -15.604 1.00 92.94 99 LYS A O 1
ATOM 800 N N . ILE A 1 100 ? 1.057 -5.460 -13.619 1.00 94.88 100 ILE A N 1
ATOM 801 C CA . ILE A 1 100 ? 0.156 -6.502 -14.111 1.00 94.88 100 ILE A CA 1
ATOM 802 C C . ILE A 1 100 ? -1.230 -6.342 -13.491 1.00 94.88 100 ILE A C 1
ATOM 804 O O . ILE A 1 100 ? -1.382 -5.784 -12.405 1.00 94.88 100 ILE A O 1
ATOM 808 N N . LEU A 1 101 ? -2.244 -6.856 -14.183 1.00 95.81 101 LEU A N 1
ATOM 809 C CA . LEU A 1 101 ? -3.582 -7.004 -13.616 1.00 95.81 101 LEU A CA 1
ATOM 810 C C . LEU A 1 101 ? -3.590 -8.182 -12.638 1.00 95.81 101 LEU A C 1
ATOM 812 O O . LEU A 1 101 ? -2.950 -9.206 -12.886 1.00 95.81 101 LEU A O 1
ATOM 816 N N . ARG A 1 102 ? -4.320 -8.031 -11.535 1.00 96.69 102 ARG A N 1
ATOM 817 C CA . ARG A 1 102 ? -4.509 -9.053 -10.499 1.00 96.69 102 ARG A CA 1
ATOM 818 C C . ARG A 1 102 ? -5.980 -9.126 -10.128 1.00 96.69 102 ARG A C 1
ATOM 820 O O . ARG A 1 102 ? -6.370 -8.833 -9.003 1.00 96.69 102 ARG A O 1
ATOM 827 N N . ASP A 1 103 ? -6.791 -9.520 -11.107 1.00 95.38 103 ASP A N 1
ATOM 828 C CA . ASP A 1 103 ? -8.235 -9.691 -10.916 1.00 95.38 103 ASP A CA 1
ATOM 829 C C . ASP A 1 103 ? -8.522 -10.736 -9.820 1.00 95.38 103 ASP A C 1
ATOM 831 O O . ASP A 1 103 ? -9.465 -10.590 -9.058 1.00 95.38 103 ASP A O 1
ATOM 835 N N . ASP A 1 104 ? -7.632 -11.720 -9.646 1.00 95.75 104 ASP A N 1
ATOM 836 C CA . ASP A 1 104 ? -7.682 -12.713 -8.565 1.00 95.75 104 ASP A CA 1
ATOM 837 C C . ASP A 1 104 ? -7.456 -12.142 -7.151 1.00 95.75 104 ASP A C 1
ATOM 839 O O . ASP A 1 104 ? -7.593 -12.874 -6.171 1.00 95.75 104 ASP A O 1
ATOM 843 N N . ILE A 1 105 ? -7.056 -10.872 -7.053 1.00 97.12 105 ILE A N 1
ATOM 844 C CA . ILE A 1 105 ? -6.931 -10.109 -5.809 1.00 97.12 105 ILE A CA 1
ATOM 845 C C . ILE A 1 105 ? -8.048 -9.071 -5.724 1.00 97.12 105 ILE A C 1
ATOM 847 O O . ILE A 1 105 ? -8.725 -8.977 -4.700 1.00 97.12 105 ILE A O 1
ATOM 851 N N . THR A 1 106 ? -8.246 -8.276 -6.780 1.00 96.31 106 THR A N 1
ATOM 852 C CA . THR A 1 106 ? -9.169 -7.133 -6.742 1.00 96.31 106 THR A CA 1
ATOM 853 C C . THR A 1 106 ? -10.630 -7.537 -6.599 1.00 96.31 106 THR A C 1
ATOM 855 O O . THR A 1 106 ? -11.418 -6.729 -6.123 1.00 96.31 106 THR A O 1
ATOM 858 N N . THR A 1 107 ? -11.004 -8.778 -6.923 1.00 95.06 107 THR A N 1
ATOM 859 C CA . THR A 1 107 ? -12.362 -9.287 -6.675 1.00 95.06 107 THR A CA 1
ATOM 860 C C . THR A 1 107 ? -12.728 -9.390 -5.195 1.00 95.06 107 THR A C 1
ATOM 862 O O . THR A 1 107 ? -13.912 -9.357 -4.876 1.00 95.06 107 THR A O 1
ATOM 865 N N . SER A 1 108 ? -11.744 -9.529 -4.301 1.00 94.75 108 SER A N 1
ATOM 866 C CA . SER A 1 108 ? -11.978 -9.755 -2.863 1.00 94.75 108 SER A CA 1
ATOM 867 C C . SER A 1 108 ? -11.427 -8.632 -1.985 1.00 94.75 108 SER A C 1
ATOM 869 O O . SER A 1 108 ? -11.972 -8.339 -0.921 1.00 94.75 108 SER A O 1
ATOM 871 N N . ALA A 1 109 ? -10.335 -8.005 -2.421 1.00 96.56 109 ALA A N 1
ATOM 872 C CA . ALA A 1 109 ? -9.628 -6.997 -1.653 1.00 96.56 109 ALA A CA 1
ATOM 873 C C . ALA A 1 109 ? -10.397 -5.669 -1.554 1.00 96.56 109 ALA A C 1
ATOM 875 O O . ALA A 1 109 ? -11.204 -5.302 -2.412 1.00 96.56 109 ALA A O 1
ATOM 876 N N . LYS A 1 110 ? -10.089 -4.909 -0.503 1.00 97.44 110 LYS A N 1
ATOM 877 C CA . LYS A 1 110 ? -10.631 -3.568 -0.255 1.00 97.44 110 LYS A CA 1
ATOM 878 C C . LYS A 1 110 ? -9.490 -2.588 -0.022 1.00 97.44 110 LYS A C 1
ATOM 880 O O . LYS A 1 110 ? -8.438 -2.973 0.481 1.00 97.44 110 LYS A O 1
ATOM 885 N N . LEU A 1 111 ? -9.710 -1.323 -0.347 1.00 97.25 111 LEU A N 1
ATOM 886 C CA . LEU A 1 111 ? -8.826 -0.222 0.001 1.00 97.25 111 LEU A CA 1
ATOM 887 C C . LEU A 1 111 ? -9.435 0.566 1.164 1.00 97.25 111 LEU A C 1
ATOM 889 O O . LEU A 1 111 ? -10.610 0.924 1.123 1.00 97.25 111 LEU A O 1
ATOM 893 N N . TYR A 1 112 ? -8.643 0.826 2.193 1.00 96.94 112 TYR A N 1
ATOM 894 C CA . TYR A 1 112 ? -9.038 1.554 3.393 1.00 96.94 112 TYR A CA 1
ATOM 895 C C . TYR A 1 112 ? -8.390 2.936 3.376 1.00 96.94 112 TYR A C 1
ATOM 897 O O . TYR A 1 112 ? -7.210 3.060 3.051 1.00 96.94 112 TYR A O 1
ATOM 905 N N . ALA A 1 113 ? -9.158 3.965 3.714 1.00 94.88 113 ALA A N 1
ATOM 906 C CA . ALA A 1 113 ? -8.685 5.339 3.826 1.00 94.88 113 ALA A CA 1
ATOM 907 C C . ALA A 1 113 ? -8.696 5.769 5.290 1.00 94.88 113 ALA A C 1
ATOM 909 O O . ALA A 1 113 ? -9.766 5.777 5.894 1.00 94.88 113 ALA A O 1
ATOM 910 N N . PHE A 1 114 ? -7.546 6.171 5.822 1.00 92.38 114 PHE A N 1
ATOM 911 C CA . PHE A 1 114 ? -7.417 6.725 7.168 1.00 92.38 114 PHE A CA 1
ATOM 912 C C . PHE A 1 114 ? -6.916 8.162 7.122 1.00 92.38 114 PHE A C 1
ATOM 914 O O . PHE A 1 114 ? -6.122 8.504 6.248 1.00 92.38 114 PHE A O 1
ATOM 921 N N . SER A 1 115 ? -7.330 8.991 8.071 1.00 88.94 115 SER A N 1
ATOM 922 C CA . SER A 1 115 ? -6.762 10.330 8.243 1.00 88.94 115 SER A CA 1
ATOM 923 C C . SER A 1 115 ? -6.862 10.813 9.680 1.00 88.94 115 SER A C 1
ATOM 925 O O . SER A 1 115 ? -7.684 10.342 10.461 1.00 88.94 115 SER A O 1
ATOM 927 N N . LEU A 1 116 ? -5.983 11.758 10.009 1.00 80.62 116 LEU A N 1
ATOM 928 C CA . LEU A 1 116 ? -6.062 12.558 11.223 1.00 80.62 116 LEU A CA 1
ATOM 929 C C . LEU A 1 116 ? -6.971 13.747 10.916 1.00 80.62 116 LEU A C 1
ATOM 931 O O . LEU A 1 116 ? -6.551 14.691 10.246 1.00 80.62 116 LEU A O 1
ATOM 935 N N . ASP A 1 117 ? -8.228 13.688 11.340 1.00 72.00 117 ASP A N 1
ATOM 936 C CA . ASP A 1 117 ? -9.162 14.793 11.154 1.00 72.00 117 ASP A CA 1
ATOM 937 C C . ASP A 1 117 ? -9.564 15.416 12.477 1.00 72.00 117 ASP A C 1
ATOM 939 O O . ASP A 1 117 ? -9.913 14.728 13.433 1.00 72.00 117 ASP A O 1
ATOM 943 N N . ALA A 1 118 ? -9.653 16.744 12.469 1.00 65.31 118 ALA A N 1
ATOM 944 C CA . ALA A 1 118 ? -10.330 17.497 13.510 1.00 65.31 118 ALA A CA 1
ATOM 945 C C . ALA A 1 118 ? -11.849 17.332 13.352 1.00 65.31 118 ALA A C 1
ATOM 947 O O . ALA A 1 118 ? -12.537 18.203 12.811 1.00 65.31 118 ALA A O 1
ATOM 948 N N . ARG A 1 119 ? -12.378 16.180 13.767 1.00 69.62 119 ARG A N 1
ATOM 949 C CA . ARG A 1 119 ? -13.822 15.972 13.895 1.00 69.62 119 ARG A CA 1
ATOM 950 C C . ARG A 1 119 ? -14.302 16.409 15.269 1.00 69.62 119 ARG A C 1
ATOM 952 O O . ARG A 1 119 ? -13.556 16.385 16.244 1.00 69.62 119 ARG A O 1
ATOM 959 N N . SER A 1 120 ? -15.566 16.822 15.338 1.00 71.75 120 SER A N 1
ATOM 960 C CA . SER A 1 120 ? -16.224 17.017 16.626 1.00 71.75 120 SER A CA 1
ATOM 961 C C . SER A 1 120 ? -16.232 15.687 17.387 1.00 71.75 120 SER A C 1
ATOM 963 O O . SER A 1 120 ? -16.570 14.673 16.766 1.00 71.75 120 SER A O 1
ATOM 965 N N . PRO A 1 121 ? -15.887 15.683 18.688 1.00 75.62 121 PRO A N 1
ATOM 966 C CA . PRO A 1 121 ? -16.003 14.493 19.520 1.00 75.62 121 PRO A CA 1
ATOM 967 C C . PRO A 1 121 ? -17.402 13.883 19.421 1.00 75.62 121 PRO A C 1
ATOM 969 O O . PRO A 1 121 ? -18.396 14.606 19.288 1.00 75.62 121 PRO A O 1
ATOM 972 N N . THR A 1 122 ? -17.481 12.557 19.464 1.00 81.75 122 THR A N 1
ATOM 973 C CA . THR A 1 122 ? -18.761 11.840 19.446 1.00 81.75 122 THR A CA 1
ATOM 974 C C . THR A 1 122 ? -19.362 11.735 20.844 1.00 81.75 122 THR A C 1
ATOM 976 O O . THR A 1 122 ? -18.767 12.150 21.836 1.00 81.75 122 THR A O 1
ATOM 979 N N . GLU A 1 123 ? -20.562 11.174 20.952 1.00 83.94 123 GLU A N 1
ATOM 980 C CA . GLU A 1 123 ? -21.164 10.905 22.258 1.00 83.94 123 GLU A CA 1
ATOM 981 C C . GLU A 1 123 ? -20.309 9.928 23.087 1.00 83.94 123 GLU A C 1
ATOM 983 O O . GLU A 1 123 ? -19.527 9.140 22.546 1.00 83.94 123 GLU A O 1
ATOM 988 N N . HIS A 1 124 ? -20.457 10.005 24.411 1.00 83.75 124 HIS A N 1
ATOM 989 C CA . HIS A 1 124 ? -19.829 9.078 25.350 1.00 83.75 124 HIS A CA 1
ATOM 990 C C . HIS A 1 124 ? -20.261 7.632 25.055 1.00 83.75 124 HIS A C 1
ATOM 992 O O . HIS A 1 124 ? -21.410 7.387 24.686 1.00 83.75 124 HIS A O 1
ATOM 998 N N . MET A 1 125 ? -19.347 6.679 25.241 1.00 80.12 125 MET A N 1
ATOM 999 C CA . MET A 1 125 ? -19.511 5.246 24.964 1.00 80.12 125 MET A CA 1
ATOM 1000 C C . MET A 1 125 ? -19.762 4.898 23.490 1.00 80.12 125 MET A C 1
ATOM 1002 O O . MET A 1 125 ? -20.246 3.807 23.188 1.00 80.12 125 MET A O 1
ATOM 1006 N N . ALA A 1 126 ? -19.441 5.800 22.562 1.00 78.12 126 ALA A N 1
ATOM 1007 C CA . ALA A 1 126 ? -19.654 5.553 21.139 1.00 78.12 126 ALA A CA 1
ATOM 1008 C C . ALA A 1 126 ? -18.488 4.812 20.452 1.00 78.12 126 ALA A C 1
ATOM 1010 O O . ALA A 1 126 ? -18.656 4.367 19.319 1.00 78.12 126 ALA A O 1
ATOM 1011 N N . GLY A 1 127 ? -17.339 4.652 21.120 1.00 81.31 127 GLY A N 1
ATOM 1012 C CA . GLY A 1 127 ? -16.161 3.969 20.580 1.00 81.31 127 GLY A CA 1
ATOM 1013 C C . GLY A 1 127 ? -14.894 4.261 21.385 1.00 81.31 127 GLY A C 1
ATOM 1014 O O . GLY A 1 127 ? -14.876 4.057 22.599 1.00 81.31 127 GLY A O 1
ATOM 1015 N N . LEU A 1 128 ? -13.840 4.726 20.712 1.00 83.25 128 LEU A N 1
ATOM 1016 C CA . LEU A 1 128 ? -12.590 5.134 21.347 1.00 83.25 128 LEU A CA 1
ATOM 1017 C C . LEU A 1 128 ? -12.827 6.317 22.286 1.00 83.25 128 LEU A C 1
ATOM 1019 O O . LEU A 1 128 ? -13.433 7.310 21.889 1.00 83.25 128 LEU A O 1
ATOM 1023 N N . GLU A 1 129 ? -12.268 6.248 23.492 1.00 84.25 129 GLU A N 1
ATOM 1024 C CA . GLU A 1 129 ? -12.305 7.340 24.459 1.00 84.25 129 GLU A CA 1
ATOM 1025 C C . GLU A 1 129 ? -10.941 7.559 25.104 1.00 84.25 129 GLU A C 1
ATOM 1027 O O . GLU A 1 129 ? -10.249 6.615 25.491 1.00 84.25 129 GLU A O 1
ATOM 1032 N N . VAL A 1 130 ? -10.573 8.830 25.241 1.00 80.44 130 VAL A N 1
ATOM 1033 C CA . VAL A 1 130 ? -9.381 9.266 25.964 1.00 80.44 130 VAL A CA 1
ATOM 1034 C C . VAL A 1 130 ? -9.836 9.945 27.244 1.00 80.44 130 VAL A C 1
ATOM 1036 O O . VAL A 1 130 ? -10.646 10.871 27.211 1.00 80.44 130 VAL A O 1
ATOM 1039 N N . TYR A 1 131 ? -9.293 9.482 28.364 1.00 83.31 131 TYR A N 1
ATOM 1040 C CA . TYR A 1 131 ? -9.607 9.973 29.699 1.00 83.31 131 TYR A CA 1
ATOM 1041 C C . TYR A 1 131 ? -8.438 10.792 30.249 1.00 83.31 131 TYR A C 1
ATOM 1043 O O . TYR A 1 131 ? -7.278 10.424 30.052 1.00 83.31 131 TYR A O 1
ATOM 1051 N N . ASN A 1 132 ? -8.728 11.891 30.946 1.00 82.69 132 ASN A N 1
ATOM 1052 C CA . ASN A 1 132 ? -7.713 12.608 31.720 1.00 82.69 132 ASN A CA 1
ATOM 1053 C C . ASN A 1 132 ? -7.419 11.908 33.062 1.00 82.69 132 ASN A C 1
ATOM 1055 O O . ASN A 1 132 ? -7.985 10.866 33.397 1.00 82.69 132 ASN A O 1
ATOM 1059 N N . ASP A 1 133 ? -6.526 12.500 33.850 1.00 85.19 133 ASP A N 1
ATOM 1060 C CA . ASP A 1 133 ? -6.139 12.034 35.185 1.00 85.19 133 ASP A CA 1
ATOM 1061 C C . ASP A 1 133 ? -7.274 12.089 36.223 1.00 85.19 133 ASP A C 1
ATOM 1063 O O . ASP A 1 133 ? -7.198 11.418 37.253 1.00 85.19 133 ASP A O 1
ATOM 1067 N N . LEU A 1 134 ? -8.341 12.839 35.941 1.00 87.81 134 LEU A N 1
ATOM 1068 C CA . LEU A 1 134 ? -9.560 12.912 36.749 1.00 87.81 134 LEU A CA 1
ATOM 1069 C C . LEU A 1 134 ? -10.620 11.878 36.328 1.00 87.81 134 LEU A C 1
ATOM 1071 O O . LEU A 1 134 ? -11.664 11.779 36.972 1.00 87.81 134 LEU A O 1
ATOM 1075 N N . GLY A 1 135 ? -10.358 11.093 35.277 1.00 82.50 135 GLY A N 1
ATOM 1076 C CA . GLY A 1 135 ? -11.305 10.121 34.730 1.00 82.50 135 GLY A CA 1
ATOM 1077 C C . GLY A 1 135 ? -12.414 10.747 33.881 1.00 82.50 135 GLY A C 1
ATOM 1078 O O . GLY A 1 135 ? -13.437 10.109 33.643 1.00 82.50 135 GLY A O 1
ATOM 1079 N N . GLU A 1 136 ? -12.234 11.983 33.421 1.00 84.25 136 GLU A N 1
ATOM 1080 C CA . GLU A 1 136 ? -13.157 12.660 32.513 1.00 84.25 136 GLU A CA 1
ATOM 1081 C C . GLU A 1 136 ? -12.782 12.353 31.061 1.00 84.25 136 GLU A C 1
ATOM 1083 O O . GLU A 1 136 ? -11.601 12.340 30.706 1.00 84.25 136 GLU A O 1
ATOM 1088 N N . VAL A 1 137 ? -13.784 12.150 30.205 1.00 83.25 137 VAL A N 1
ATOM 1089 C CA . VAL A 1 137 ? -13.573 11.960 28.764 1.00 83.25 137 VAL A CA 1
ATOM 1090 C C . VAL A 1 137 ? -13.165 13.294 28.136 1.00 83.25 137 VAL A C 1
ATOM 1092 O O . VAL A 1 137 ? -13.945 14.247 28.132 1.00 83.25 137 VAL A O 1
ATOM 1095 N N . VAL A 1 138 ? -11.950 13.362 27.589 1.00 81.00 138 VAL A N 1
ATOM 1096 C CA . VAL A 1 138 ? -11.416 14.548 26.890 1.00 81.00 138 VAL A CA 1
ATOM 1097 C C . VAL A 1 138 ? -11.504 14.439 25.369 1.00 81.00 138 VAL A C 1
ATOM 1099 O O . VAL A 1 138 ? -11.442 15.452 24.675 1.00 81.00 138 VAL A O 1
ATOM 1102 N N . TYR A 1 139 ? -11.676 13.223 24.851 1.00 82.12 139 TYR A N 1
ATOM 1103 C CA . TYR A 1 139 ? -11.917 12.947 23.439 1.00 82.12 139 TYR A CA 1
ATOM 1104 C C . TYR A 1 139 ? -12.672 11.625 23.292 1.00 82.12 139 TYR A C 1
ATOM 1106 O O . TYR A 1 139 ? -12.420 10.677 24.037 1.00 82.12 139 TYR A O 1
ATOM 1114 N N . SER A 1 140 ? -13.577 11.571 22.322 1.00 83.31 140 SER A N 1
ATOM 1115 C CA . SER A 1 140 ? -14.395 10.407 21.998 1.00 83.31 140 SER A CA 1
ATOM 1116 C C . SER A 1 140 ? -14.593 10.318 20.489 1.00 83.31 140 SER A C 1
ATOM 1118 O O . SER A 1 140 ? -14.830 11.332 19.823 1.00 83.31 140 SER A O 1
ATOM 1120 N N . SER A 1 141 ? -14.517 9.106 19.948 1.00 83.00 141 SER A N 1
ATOM 1121 C CA . SER A 1 141 ? -14.770 8.845 18.535 1.00 83.00 141 SER A CA 1
ATOM 1122 C C . SER A 1 141 ? -15.491 7.518 18.329 1.00 83.00 141 SER A C 1
ATOM 1124 O O . SER A 1 141 ? -15.126 6.496 18.899 1.00 83.00 141 SER A O 1
ATOM 1126 N N . ALA A 1 142 ? -16.530 7.547 17.497 1.00 85.88 142 ALA A N 1
ATOM 1127 C CA . ALA A 1 142 ? -17.324 6.382 17.106 1.00 85.88 142 ALA A CA 1
ATOM 1128 C C . ALA A 1 142 ? -16.884 5.780 15.764 1.00 85.88 142 ALA A C 1
ATOM 1130 O O . ALA A 1 142 ? -17.539 4.884 15.226 1.00 85.88 142 ALA A O 1
ATOM 1131 N N . TYR A 1 143 ? -15.848 6.349 15.149 1.00 87.06 143 TYR A N 1
ATOM 1132 C CA . TYR A 1 143 ? -15.367 5.912 13.847 1.00 87.06 143 TYR A CA 1
ATOM 1133 C C . TYR A 1 143 ? -14.438 4.711 14.007 1.00 87.06 143 TYR A C 1
ATOM 1135 O O . TYR A 1 143 ? -13.867 4.506 15.064 1.00 87.06 143 TYR A O 1
ATOM 1143 N N . GLY A 1 144 ? -14.279 3.904 12.956 1.00 87.75 144 GLY A N 1
ATOM 1144 C CA . GLY A 1 144 ? -13.289 2.827 13.006 1.00 87.75 144 GLY A CA 1
ATOM 1145 C C . GLY A 1 144 ? -11.881 3.404 13.158 1.00 87.75 144 GLY A C 1
ATOM 1146 O O . GLY A 1 144 ? -11.566 4.421 12.535 1.00 87.75 144 GLY A O 1
ATOM 1147 N N . HIS A 1 145 ? -11.027 2.753 13.933 1.00 86.56 145 HIS A N 1
ATOM 1148 C CA . HIS A 1 145 ? -9.658 3.185 14.196 1.00 86.56 145 HIS A CA 1
ATOM 1149 C C . HIS A 1 145 ? -8.651 2.157 13.701 1.00 86.56 145 HIS A C 1
ATOM 1151 O O . HIS A 1 145 ? -8.953 0.974 13.541 1.00 86.56 145 HIS A O 1
ATOM 1157 N N . LEU A 1 146 ? -7.433 2.623 13.430 1.00 88.44 146 LEU A N 1
ATOM 1158 C CA . LEU A 1 146 ? -6.327 1.738 13.098 1.00 88.44 146 LEU A CA 1
ATOM 1159 C C . LEU A 1 146 ? -5.650 1.242 14.380 1.00 88.44 146 LEU A C 1
ATOM 1161 O O . LEU A 1 146 ? -4.930 2.001 15.029 1.00 88.44 146 LEU A O 1
ATOM 1165 N N . HIS A 1 147 ? -5.820 -0.042 14.689 1.00 89.12 147 HIS A N 1
ATOM 1166 C CA . HIS A 1 147 ? -4.956 -0.750 15.631 1.00 89.12 147 HIS A CA 1
ATOM 1167 C C . HIS A 1 147 ? -3.667 -1.147 14.915 1.00 89.12 147 HIS A C 1
ATOM 1169 O O . HIS A 1 147 ? -3.692 -1.933 13.969 1.00 89.12 147 HIS A O 1
ATOM 1175 N N . VAL A 1 148 ? -2.528 -0.601 15.334 1.00 90.06 148 VAL A N 1
ATOM 1176 C CA . VAL A 1 148 ? -1.228 -0.946 14.746 1.00 90.06 148 VAL A CA 1
ATOM 1177 C C . VAL A 1 148 ? -0.729 -2.268 15.330 1.00 90.06 148 VAL A C 1
ATOM 1179 O O . VAL A 1 148 ? -0.553 -2.396 16.538 1.00 90.06 148 VAL A O 1
ATOM 1182 N N . LEU A 1 149 ? -0.461 -3.245 14.461 1.00 92.06 149 LEU A N 1
ATOM 1183 C CA . LEU A 1 149 ? 0.134 -4.528 14.848 1.00 92.06 149 LEU A CA 1
ATOM 1184 C C . LEU A 1 149 ? 1.660 -4.492 14.759 1.00 92.06 149 LEU A C 1
ATOM 1186 O O . LEU A 1 149 ? 2.355 -5.018 15.624 1.00 92.06 149 LEU A O 1
ATOM 1190 N N . ALA A 1 150 ? 2.185 -3.910 13.680 1.00 92.00 150 ALA A N 1
ATOM 1191 C CA . ALA A 1 150 ? 3.618 -3.760 13.461 1.00 92.00 150 ALA A CA 1
ATOM 1192 C C . ALA A 1 150 ? 3.901 -2.715 12.379 1.00 92.00 150 ALA A C 1
ATOM 1194 O O . ALA A 1 150 ? 3.113 -2.520 11.453 1.00 92.00 150 ALA A O 1
ATOM 1195 N N . CYS A 1 151 ? 5.081 -2.112 12.429 1.00 92.00 151 CYS A N 1
ATOM 1196 C CA . CYS A 1 151 ? 5.627 -1.308 11.344 1.00 92.00 151 CYS A CA 1
ATOM 1197 C C . CYS A 1 151 ? 7.131 -1.528 11.244 1.00 92.00 151 CYS A C 1
ATOM 1199 O O . CYS A 1 151 ? 7.772 -1.861 12.241 1.00 92.00 151 CYS A O 1
ATOM 1201 N N . GLY A 1 152 ? 7.701 -1.297 10.068 1.00 91.06 152 GLY A N 1
ATOM 1202 C CA . GLY A 1 152 ? 9.132 -1.477 9.907 1.00 91.06 152 GLY A CA 1
ATOM 1203 C C . GLY A 1 152 ? 9.652 -1.257 8.497 1.00 91.06 152 GLY A C 1
ATOM 1204 O O . GLY A 1 152 ? 8.955 -0.788 7.592 1.00 91.06 152 GLY A O 1
ATOM 1205 N N . CYS A 1 153 ? 10.933 -1.569 8.333 1.00 90.75 153 CYS A N 1
ATOM 1206 C CA . CYS A 1 153 ? 11.690 -1.439 7.087 1.00 90.75 153 CYS A CA 1
ATOM 1207 C C . CYS A 1 153 ? 12.648 -2.627 6.855 1.00 90.75 153 CYS A C 1
ATOM 1209 O O . CYS A 1 153 ? 13.565 -2.562 6.025 1.00 90.75 153 CYS A O 1
ATOM 1211 N N . GLU A 1 154 ? 12.429 -3.726 7.578 1.00 89.69 154 GLU A N 1
ATOM 1212 C CA . GLU A 1 154 ? 13.213 -4.957 7.568 1.00 89.69 154 GLU A CA 1
ATOM 1213 C C . GLU A 1 154 ? 13.164 -5.653 6.201 1.00 89.69 154 GLU A C 1
ATOM 1215 O O . GLU A 1 154 ? 12.360 -5.337 5.318 1.00 89.69 154 GLU A O 1
ATOM 1220 N N . ASN A 1 155 ? 14.068 -6.616 6.003 1.00 88.69 155 ASN A N 1
ATOM 1221 C CA . ASN A 1 155 ? 14.128 -7.385 4.761 1.00 88.69 155 ASN A CA 1
ATOM 1222 C C . ASN A 1 155 ? 13.013 -8.428 4.662 1.00 88.69 155 ASN A C 1
ATOM 1224 O O . ASN A 1 155 ? 12.510 -8.662 3.567 1.00 88.69 155 ASN A O 1
ATOM 1228 N N . GLU A 1 156 ? 12.641 -9.054 5.776 1.00 94.69 156 GLU A N 1
ATOM 1229 C CA . GLU A 1 156 ? 11.553 -10.024 5.840 1.00 94.69 156 GLU A CA 1
ATOM 1230 C C . GLU A 1 156 ? 11.009 -10.096 7.267 1.00 94.69 156 GLU A C 1
ATOM 1232 O O . GLU A 1 156 ? 11.781 -10.113 8.225 1.00 94.69 156 GLU A O 1
ATOM 1237 N N . VAL A 1 157 ? 9.688 -10.126 7.403 1.00 96.81 157 VAL A N 1
ATOM 1238 C CA . VAL A 1 157 ? 8.988 -10.256 8.682 1.00 96.81 157 VAL A CA 1
ATOM 1239 C C . VAL A 1 157 ? 7.704 -11.052 8.477 1.00 96.81 157 VAL A C 1
ATOM 1241 O O . VAL A 1 157 ? 7.155 -11.081 7.376 1.00 96.81 157 VAL A O 1
ATOM 1244 N N . THR A 1 158 ? 7.209 -11.688 9.535 1.00 97.50 158 THR A N 1
ATOM 1245 C CA . THR A 1 158 ? 5.864 -12.271 9.566 1.00 97.50 158 THR A CA 1
ATOM 1246 C C . THR A 1 158 ? 5.130 -11.767 10.796 1.00 97.50 158 THR A C 1
ATOM 1248 O O . THR A 1 158 ? 5.623 -11.901 11.912 1.00 97.50 158 THR A O 1
ATOM 1251 N N . ILE A 1 159 ? 3.960 -11.180 10.571 1.00 96.69 159 ILE A N 1
ATOM 1252 C CA . ILE A 1 159 ? 3.092 -10.601 11.589 1.00 96.69 159 ILE A CA 1
ATOM 1253 C C . ILE A 1 159 ? 1.899 -11.537 11.750 1.00 96.69 159 ILE A C 1
ATOM 1255 O O . ILE A 1 159 ? 1.283 -11.912 10.754 1.00 96.69 159 ILE A O 1
ATOM 1259 N N . SER A 1 160 ? 1.581 -11.930 12.981 1.00 96.00 160 SER A N 1
ATOM 1260 C CA . SER A 1 160 ? 0.353 -12.683 13.268 1.00 96.00 160 SER A CA 1
ATOM 1261 C C . SER A 1 160 ? -0.815 -11.720 13.459 1.00 96.00 160 SER A C 1
ATOM 1263 O O . SER A 1 160 ? -0.617 -10.618 13.966 1.00 96.00 160 SER A O 1
ATOM 1265 N N . HIS A 1 161 ? -2.015 -12.131 13.067 1.00 93.12 161 HIS A N 1
ATOM 1266 C CA . HIS A 1 161 ? -3.235 -11.341 13.221 1.00 93.12 161 HIS A CA 1
ATOM 1267 C C . HIS A 1 161 ? -4.419 -12.262 13.537 1.00 93.12 161 HIS A C 1
ATOM 1269 O O . HIS A 1 161 ? -4.385 -13.448 13.209 1.00 93.12 161 HIS A O 1
ATOM 1275 N N . ASN A 1 162 ? -5.464 -11.717 14.160 1.00 87.31 162 ASN A N 1
ATOM 1276 C CA . ASN A 1 162 ? -6.663 -12.476 14.549 1.00 87.31 162 ASN A CA 1
ATOM 1277 C C . ASN A 1 162 ? -7.943 -11.942 13.893 1.00 87.31 162 ASN A C 1
ATOM 1279 O O . ASN A 1 162 ? -9.008 -12.539 14.045 1.00 87.31 162 ASN A O 1
ATOM 1283 N N . GLY A 1 163 ? -7.851 -10.823 13.179 1.00 85.25 163 GLY A N 1
ATOM 1284 C CA . GLY A 1 163 ? -8.973 -10.147 12.560 1.00 85.25 163 GLY A CA 1
ATOM 1285 C C . GLY A 1 163 ? -8.739 -9.883 11.081 1.00 85.25 163 GLY A C 1
ATOM 1286 O O . GLY A 1 163 ? -8.328 -10.763 10.325 1.00 85.25 163 GLY A O 1
ATOM 1287 N N . SER A 1 164 ? -9.076 -8.660 10.671 1.00 89.25 164 SER A N 1
ATOM 1288 C CA . SER A 1 164 ? -9.070 -8.215 9.277 1.00 89.25 164 SER A CA 1
ATOM 1289 C C . SER A 1 164 ? -7.856 -7.324 9.006 1.00 89.25 164 SER A C 1
ATOM 1291 O O . SER A 1 164 ? -7.970 -6.101 9.129 1.00 89.25 164 SER A O 1
ATOM 1293 N N . PRO A 1 165 ? -6.695 -7.895 8.643 1.00 95.38 165 PRO A N 1
ATOM 1294 C CA . PRO A 1 165 ? -5.474 -7.123 8.500 1.00 95.38 165 PRO A CA 1
ATOM 1295 C C . PRO A 1 165 ? -5.522 -6.200 7.281 1.00 95.38 165 PRO A C 1
ATOM 1297 O O . PRO A 1 165 ? -6.003 -6.547 6.193 1.00 95.38 165 PRO A O 1
ATOM 1300 N N . VAL A 1 166 ? -4.945 -5.021 7.471 1.00 97.25 166 VAL A N 1
ATOM 1301 C CA . VAL A 1 166 ? -4.718 -3.989 6.469 1.00 97.25 166 VAL A CA 1
ATOM 1302 C C . VAL A 1 166 ? -3.223 -3.697 6.431 1.00 97.25 166 VAL A C 1
ATOM 1304 O O . VAL A 1 166 ? -2.601 -3.447 7.462 1.00 97.25 166 VAL A O 1
ATOM 1307 N N . VAL A 1 167 ? -2.635 -3.720 5.237 1.00 96.88 167 VAL A N 1
ATOM 1308 C CA . VAL A 1 167 ? -1.220 -3.392 5.030 1.00 96.88 167 VAL A CA 1
ATOM 1309 C C . VAL A 1 167 ? -1.063 -2.070 4.301 1.00 96.88 167 VAL A C 1
ATOM 1311 O O . VAL A 1 167 ? -1.727 -1.791 3.305 1.00 96.88 167 VAL A O 1
ATOM 1314 N N . PHE A 1 168 ? -0.138 -1.260 4.782 1.00 95.38 168 PHE A N 1
ATOM 1315 C CA . PHE A 1 168 ? 0.168 0.061 4.272 1.00 95.38 168 PHE A CA 1
ATOM 1316 C C . PHE A 1 168 ? 1.564 0.026 3.667 1.00 95.38 168 PHE A C 1
ATOM 1318 O O . PHE A 1 168 ? 2.541 -0.302 4.340 1.00 95.38 168 PHE A O 1
ATOM 1325 N N . VAL A 1 169 ? 1.656 0.364 2.383 1.00 93.19 169 VAL A N 1
ATOM 1326 C CA . VAL A 1 169 ? 2.935 0.529 1.685 1.00 93.19 169 VAL A CA 1
ATOM 1327 C C . VAL A 1 169 ? 3.324 1.997 1.801 1.00 93.19 169 VAL A C 1
ATOM 1329 O O . VAL A 1 169 ? 2.850 2.824 1.026 1.00 93.19 169 VAL A O 1
ATOM 1332 N N . LEU A 1 170 ? 4.147 2.320 2.802 1.00 89.00 170 LEU A N 1
ATOM 1333 C CA . LEU A 1 170 ? 4.477 3.707 3.159 1.00 89.00 170 LEU A CA 1
ATOM 1334 C C . LEU A 1 170 ? 5.422 4.357 2.145 1.00 89.00 170 LEU A C 1
ATOM 1336 O O . LEU A 1 170 ? 5.399 5.568 1.943 1.00 89.00 170 LEU A O 1
ATOM 1340 N N . GLY A 1 171 ? 6.225 3.544 1.466 1.00 83.50 171 GLY A N 1
ATOM 1341 C CA . GLY A 1 171 ? 7.066 4.011 0.383 1.00 83.50 171 GLY A CA 1
ATOM 1342 C C . GLY A 1 171 ? 7.895 2.898 -0.236 1.00 83.50 171 GLY A C 1
ATOM 1343 O O . GLY A 1 171 ? 7.762 1.714 0.080 1.00 83.50 171 GLY A O 1
ATOM 1344 N N . LYS A 1 172 ? 8.742 3.301 -1.175 1.00 86.56 172 LYS A N 1
ATOM 1345 C CA . LYS A 1 172 ? 9.630 2.428 -1.938 1.00 86.56 172 LYS A CA 1
ATOM 1346 C C . LYS A 1 172 ? 10.970 3.115 -2.109 1.00 86.56 172 LYS A C 1
ATOM 1348 O O . LYS A 1 172 ? 11.019 4.339 -2.243 1.00 86.56 172 LYS A O 1
ATOM 1353 N N . ASP A 1 173 ? 12.024 2.317 -2.179 1.00 90.12 173 ASP A N 1
ATOM 1354 C CA . ASP A 1 173 ? 13.330 2.841 -2.551 1.00 90.12 173 ASP A CA 1
ATOM 1355 C C . ASP A 1 173 ? 13.456 2.799 -4.064 1.00 90.12 173 ASP A C 1
ATOM 1357 O O . ASP A 1 173 ? 13.132 1.792 -4.694 1.00 90.12 173 ASP A O 1
ATOM 1361 N N . ILE A 1 174 ? 13.926 3.886 -4.657 1.00 89.69 174 ILE A N 1
ATOM 1362 C CA . ILE A 1 174 ? 14.276 3.960 -6.070 1.00 89.69 174 ILE A CA 1
ATOM 1363 C C . ILE A 1 174 ? 15.640 4.622 -6.173 1.00 89.69 174 ILE A C 1
ATOM 1365 O O . ILE A 1 174 ? 15.888 5.647 -5.547 1.00 89.69 174 ILE A O 1
ATOM 1369 N N . SER A 1 175 ? 16.511 4.062 -7.002 1.00 92.12 175 SER A N 1
ATOM 1370 C CA . SER A 1 175 ? 17.752 4.705 -7.416 1.00 92.12 175 SER A CA 1
ATOM 1371 C C . SER A 1 175 ? 17.951 4.469 -8.903 1.00 92.12 175 SER A C 1
ATOM 1373 O O . SER A 1 175 ? 17.681 3.381 -9.406 1.00 92.12 175 SER A O 1
ATOM 1375 N N . TYR A 1 176 ? 18.386 5.483 -9.632 1.00 93.06 176 TYR A N 1
ATOM 1376 C CA . TYR A 1 176 ? 18.679 5.336 -11.046 1.00 93.06 176 TYR A CA 1
ATOM 1377 C C . TYR A 1 176 ? 19.839 6.221 -11.463 1.00 93.06 176 TYR A C 1
ATOM 1379 O O . TYR A 1 176 ? 20.006 7.344 -10.982 1.00 93.06 176 TYR A O 1
ATOM 1387 N N . ASP A 1 177 ? 20.623 5.693 -12.391 1.00 94.62 177 ASP A N 1
ATOM 1388 C CA . ASP A 1 177 ? 21.682 6.403 -13.086 1.00 94.62 177 ASP A CA 1
ATOM 1389 C C . ASP A 1 177 ? 21.788 5.817 -14.496 1.00 94.62 177 ASP A C 1
ATOM 1391 O O . ASP A 1 177 ? 22.366 4.746 -14.706 1.00 94.62 177 ASP A O 1
ATOM 1395 N N . TYR A 1 178 ? 21.147 6.475 -15.462 1.00 93.56 178 TYR A N 1
ATOM 1396 C CA . TYR A 1 178 ? 21.156 6.023 -16.847 1.00 93.56 178 TYR A CA 1
ATOM 1397 C C . TYR A 1 178 ? 2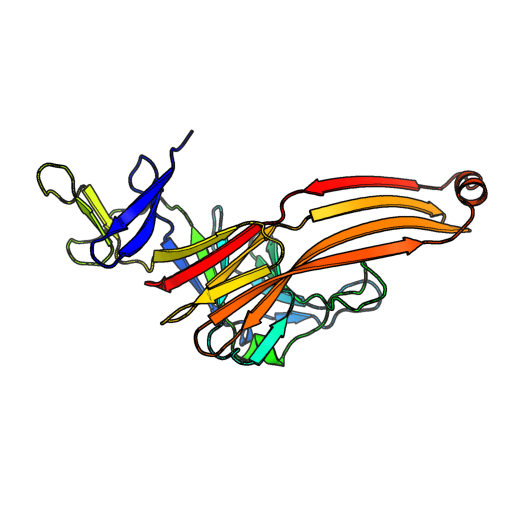1.159 7.170 -17.854 1.00 93.56 178 TYR A C 1
ATOM 1399 O O . TYR A 1 178 ? 20.631 8.265 -17.646 1.00 93.56 178 TYR A O 1
ATOM 1407 N N . HIS A 1 179 ? 21.760 6.885 -19.001 1.00 93.62 179 HIS A N 1
ATOM 1408 C CA . HIS A 1 179 ? 21.862 7.767 -20.147 1.00 93.62 179 HIS A CA 1
ATOM 1409 C C . HIS A 1 179 ? 20.953 7.267 -21.265 1.00 93.62 179 HIS A C 1
ATOM 1411 O O . HIS A 1 179 ? 20.979 6.085 -21.596 1.00 93.62 179 HIS A O 1
ATOM 1417 N N . VAL A 1 180 ? 20.189 8.171 -21.877 1.00 92.88 180 VAL A N 1
ATOM 1418 C CA . VAL A 1 180 ? 19.263 7.864 -22.974 1.00 92.88 180 VAL A CA 1
ATOM 1419 C C . VAL A 1 180 ? 19.688 8.608 -24.231 1.00 92.88 180 VAL A C 1
ATOM 1421 O O . VAL A 1 180 ? 19.845 9.828 -24.211 1.00 92.88 180 VAL A O 1
ATOM 1424 N N . SER A 1 181 ? 19.808 7.886 -25.342 1.00 92.19 181 SER A N 1
ATOM 1425 C CA . SER A 1 181 ? 19.908 8.432 -26.696 1.00 92.19 181 SER A CA 1
ATOM 1426 C C . SER A 1 181 ? 18.854 7.779 -27.582 1.00 92.19 181 SER A C 1
ATOM 1428 O O . SER A 1 181 ? 18.743 6.555 -27.641 1.00 92.19 181 SER A O 1
ATOM 1430 N N . HIS A 1 182 ? 18.136 8.586 -28.362 1.00 85.31 182 HIS A N 1
ATOM 1431 C CA . HIS A 1 182 ? 17.185 8.066 -29.349 1.00 85.31 182 HIS A CA 1
ATOM 1432 C C . HIS A 1 182 ? 17.855 7.228 -30.450 1.00 85.31 182 HIS A C 1
ATOM 1434 O O . HIS A 1 182 ? 17.185 6.423 -31.089 1.00 85.31 182 HIS A O 1
ATOM 1440 N N . LYS A 1 183 ? 19.161 7.410 -30.689 1.00 87.56 183 LYS A N 1
ATOM 1441 C CA . LYS A 1 183 ? 19.919 6.689 -31.724 1.00 87.56 183 LYS A CA 1
ATOM 1442 C C . LYS A 1 183 ? 20.675 5.475 -31.191 1.00 87.56 183 LYS A C 1
ATOM 1444 O O . LYS A 1 183 ? 20.952 4.560 -31.960 1.00 87.56 183 LYS A O 1
ATOM 1449 N N . LYS A 1 184 ? 21.093 5.507 -29.923 1.00 89.00 184 LYS A N 1
ATOM 1450 C CA . LYS A 1 184 ? 22.004 4.511 -29.329 1.00 89.00 184 LYS A CA 1
ATOM 1451 C C . LYS A 1 184 ? 21.384 3.699 -28.193 1.00 89.00 184 LYS A C 1
ATOM 1453 O O . LYS A 1 184 ? 22.017 2.758 -27.733 1.00 89.00 184 LYS A O 1
ATOM 1458 N N . GLY A 1 185 ? 20.155 4.017 -27.787 1.00 89.38 185 GLY A N 1
ATOM 1459 C CA . GLY A 1 185 ? 19.446 3.316 -26.722 1.00 89.38 185 GLY A CA 1
ATOM 1460 C C . GLY A 1 185 ? 19.776 3.860 -25.333 1.00 89.38 185 GLY A C 1
ATOM 1461 O O . GLY A 1 185 ? 20.098 5.041 -25.176 1.00 89.38 185 GLY A O 1
ATOM 1462 N N . ILE A 1 186 ? 19.652 2.994 -24.327 1.00 90.88 186 ILE A N 1
ATOM 1463 C CA . ILE A 1 186 ? 19.835 3.320 -22.909 1.00 90.88 186 ILE A CA 1
ATOM 1464 C C . ILE A 1 186 ? 21.098 2.620 -22.398 1.00 90.88 186 ILE A C 1
ATOM 1466 O O . ILE A 1 186 ? 21.332 1.465 -22.741 1.00 90.88 186 ILE A O 1
ATOM 1470 N N . VAL A 1 187 ? 21.906 3.309 -21.588 1.00 93.31 187 VAL A N 1
ATOM 1471 C CA . VAL A 1 187 ? 23.075 2.734 -20.899 1.00 93.31 187 VAL A CA 1
ATOM 1472 C C . VAL A 1 187 ? 23.092 3.195 -19.448 1.00 93.31 187 VAL A C 1
ATOM 1474 O O . VAL A 1 187 ? 22.982 4.392 -19.195 1.00 93.31 187 VAL A O 1
ATOM 1477 N N . GLY A 1 188 ? 23.263 2.273 -18.504 1.00 93.12 188 GLY A N 1
ATOM 1478 C CA . GLY A 1 188 ? 23.270 2.564 -17.067 1.00 93.12 188 GLY A CA 1
ATOM 1479 C C . GLY A 1 188 ? 22.428 1.564 -16.289 1.00 93.12 188 GLY A C 1
ATOM 1480 O O . GLY A 1 188 ? 22.269 0.429 -16.734 1.00 93.12 188 GLY A O 1
ATOM 1481 N N . ALA A 1 189 ? 21.886 1.964 -15.143 1.00 92.12 189 ALA A N 1
ATOM 1482 C CA . ALA A 1 189 ? 21.062 1.086 -14.326 1.00 92.12 189 ALA A CA 1
ATOM 1483 C C . ALA A 1 189 ? 19.916 1.811 -13.618 1.00 92.12 189 ALA A C 1
ATOM 1485 O O . ALA A 1 189 ? 19.984 2.996 -13.289 1.00 92.12 189 ALA A O 1
ATOM 1486 N N . GLU A 1 190 ? 18.873 1.040 -13.347 1.00 92.00 190 GLU A N 1
ATOM 1487 C CA . GLU A 1 190 ? 17.757 1.405 -12.490 1.00 92.00 190 GLU A CA 1
ATOM 1488 C C . GLU A 1 190 ? 17.600 0.355 -11.392 1.00 92.00 190 GLU A C 1
ATOM 1490 O O . GLU A 1 190 ? 17.870 -0.835 -11.585 1.00 92.00 190 GLU A O 1
ATOM 1495 N N . TYR A 1 191 ? 17.153 0.811 -10.232 1.00 90.25 191 TYR A N 1
ATOM 1496 C CA . TYR A 1 191 ? 17.019 0.044 -9.013 1.00 90.25 191 TYR A CA 1
ATOM 1497 C C . TYR A 1 191 ? 15.715 0.424 -8.318 1.00 90.25 191 TYR A C 1
ATOM 1499 O O . TYR A 1 191 ? 15.419 1.611 -8.167 1.00 90.25 191 TYR A O 1
ATOM 1507 N N . ALA A 1 192 ? 14.958 -0.567 -7.853 1.00 89.88 192 ALA A N 1
ATOM 1508 C CA . ALA A 1 192 ? 13.834 -0.320 -6.961 1.00 89.88 192 ALA A CA 1
ATOM 1509 C C . ALA A 1 192 ? 13.700 -1.408 -5.894 1.00 89.88 192 ALA A C 1
ATOM 1511 O O . ALA A 1 192 ? 13.892 -2.590 -6.186 1.00 89.88 192 ALA A O 1
ATOM 1512 N N . MET A 1 193 ? 13.298 -1.009 -4.687 1.00 90.25 193 MET A N 1
ATOM 1513 C CA . MET A 1 193 ? 12.815 -1.908 -3.641 1.00 90.25 193 MET A CA 1
ATOM 1514 C C . MET A 1 193 ? 11.347 -1.632 -3.353 1.00 90.25 193 MET A C 1
ATOM 1516 O O . MET A 1 193 ? 10.961 -0.484 -3.148 1.00 90.25 193 MET A O 1
ATOM 1520 N N . TYR A 1 194 ? 10.536 -2.678 -3.276 1.00 89.38 194 TYR A N 1
ATOM 1521 C CA . TYR A 1 194 ? 9.128 -2.582 -2.887 1.00 89.38 194 TYR A CA 1
ATOM 1522 C C . TYR A 1 194 ? 8.726 -3.796 -2.044 1.00 89.38 194 TYR A C 1
ATOM 1524 O O . TYR A 1 194 ? 9.383 -4.841 -2.123 1.00 89.38 194 TYR A O 1
ATOM 1532 N N . PRO A 1 195 ? 7.682 -3.670 -1.208 1.00 92.94 195 PRO A N 1
ATOM 1533 C CA . PRO A 1 195 ? 7.215 -4.786 -0.405 1.00 92.94 195 PRO A CA 1
ATOM 1534 C C . PRO A 1 195 ? 6.469 -5.797 -1.279 1.00 92.94 195 PRO A C 1
ATOM 1536 O O . PRO A 1 195 ? 5.608 -5.445 -2.088 1.00 92.94 195 PRO A O 1
ATOM 1539 N N . GLN A 1 196 ? 6.796 -7.067 -1.085 1.00 95.00 196 GLN A N 1
ATOM 1540 C CA . GLN A 1 196 ? 5.959 -8.196 -1.446 1.00 95.00 196 GLN A CA 1
ATOM 1541 C C . GLN A 1 196 ? 5.216 -8.648 -0.197 1.00 95.00 196 GLN A C 1
ATOM 1543 O O . GLN A 1 196 ? 5.827 -8.883 0.843 1.00 95.00 196 GLN A O 1
ATOM 1548 N N . ILE A 1 197 ? 3.906 -8.785 -0.323 1.00 97.00 197 ILE A N 1
ATOM 1549 C CA . ILE A 1 197 ? 3.027 -9.290 0.721 1.00 97.00 197 ILE A CA 1
ATOM 1550 C C . ILE A 1 197 ? 2.667 -10.722 0.365 1.00 97.00 197 ILE A C 1
ATOM 1552 O O . ILE A 1 197 ? 2.286 -11.000 -0.774 1.00 97.00 197 ILE A O 1
ATOM 1556 N N . THR A 1 198 ? 2.762 -11.608 1.345 1.00 97.69 198 THR A N 1
ATOM 1557 C CA . THR A 1 198 ? 2.242 -12.970 1.285 1.00 97.69 198 THR A CA 1
ATOM 1558 C C . THR A 1 198 ? 1.256 -13.144 2.428 1.00 97.69 198 THR A C 1
ATOM 1560 O O . THR A 1 198 ? 1.594 -12.910 3.586 1.00 97.69 198 THR A O 1
ATOM 1563 N N . VAL A 1 199 ? 0.028 -13.520 2.090 1.00 97.81 199 VAL A N 1
ATOM 1564 C CA . VAL A 1 199 ? -1.080 -13.616 3.042 1.00 97.81 199 VAL A CA 1
ATOM 1565 C C . VAL A 1 199 ? -1.253 -15.078 3.446 1.00 97.81 199 VAL A C 1
ATOM 1567 O O . VAL A 1 199 ? -1.511 -15.931 2.595 1.00 97.81 199 VAL A O 1
ATOM 1570 N N . GLY A 1 200 ? -1.068 -15.371 4.729 1.00 97.12 200 GLY A N 1
ATOM 1571 C CA . GLY A 1 200 ? -1.447 -16.632 5.364 1.00 97.12 200 GLY A CA 1
ATOM 1572 C C . GLY A 1 200 ? -2.873 -16.570 5.916 1.00 97.12 200 GLY A C 1
ATOM 1573 O O . GLY A 1 200 ? -3.565 -15.571 5.742 1.00 97.12 200 GLY A O 1
ATOM 1574 N N . ASP A 1 201 ? -3.316 -17.634 6.586 1.00 94.62 201 ASP A N 1
ATOM 1575 C CA . ASP A 1 201 ? -4.660 -17.666 7.185 1.00 94.62 201 ASP A CA 1
ATOM 1576 C C . ASP A 1 201 ? -4.781 -16.692 8.371 1.00 94.62 201 ASP A C 1
ATOM 1578 O O . ASP A 1 201 ? -5.742 -15.934 8.449 1.00 94.62 201 ASP A O 1
ATOM 1582 N N . ASN A 1 202 ? -3.766 -16.671 9.245 1.00 95.81 202 ASN A N 1
ATOM 1583 C CA . ASN A 1 202 ? -3.689 -15.818 10.444 1.00 95.81 202 ASN A CA 1
ATOM 1584 C C . ASN A 1 202 ? -2.360 -15.044 10.510 1.00 95.81 202 ASN A C 1
ATOM 1586 O O . ASN A 1 202 ? -1.849 -14.722 11.587 1.00 95.81 202 ASN A O 1
ATOM 1590 N N . SER A 1 203 ? -1.719 -14.836 9.361 1.00 97.25 203 SER A N 1
ATOM 1591 C CA . SER A 1 203 ? -0.456 -14.115 9.295 1.00 97.25 203 SER A CA 1
ATOM 1592 C C . SER A 1 203 ? -0.277 -13.353 7.991 1.00 97.25 203 SER A C 1
ATOM 1594 O O . SER A 1 203 ? -0.8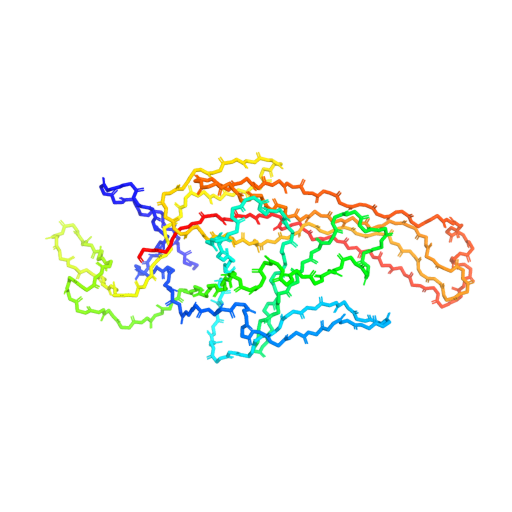17 -13.701 6.943 1.00 97.25 203 SER A O 1
ATOM 1596 N N . VAL A 1 204 ? 0.545 -12.312 8.051 1.00 97.62 204 VAL A N 1
ATOM 1597 C CA . VAL A 1 204 ? 0.998 -11.550 6.891 1.00 97.62 204 VAL A CA 1
ATOM 1598 C C . VAL A 1 204 ? 2.515 -11.542 6.908 1.00 97.62 204 VAL A C 1
ATOM 1600 O O . VAL A 1 204 ? 3.130 -11.031 7.843 1.00 97.62 204 VAL A O 1
ATOM 1603 N N . SER A 1 205 ? 3.127 -12.092 5.866 1.00 97.56 205 SER A N 1
ATOM 1604 C CA . SER A 1 205 ? 4.566 -11.982 5.651 1.00 97.56 205 SER A CA 1
ATOM 1605 C C . SER A 1 205 ? 4.853 -10.837 4.692 1.00 97.56 205 SER A C 1
ATOM 1607 O O . SER A 1 205 ? 4.258 -10.752 3.615 1.00 97.56 205 SER A O 1
ATOM 1609 N N . ILE A 1 206 ? 5.783 -9.966 5.068 1.00 96.62 206 ILE A N 1
ATOM 1610 C CA . ILE A 1 206 ? 6.247 -8.862 4.229 1.00 96.62 206 ILE A CA 1
ATOM 1611 C C . ILE A 1 206 ? 7.714 -9.092 3.930 1.00 96.62 206 ILE A C 1
ATOM 1613 O O . ILE A 1 206 ? 8.525 -9.248 4.840 1.00 96.62 206 ILE A O 1
ATOM 1617 N N . LYS A 1 207 ? 8.054 -9.086 2.643 1.00 94.44 207 LYS A N 1
ATOM 1618 C CA . LYS A 1 207 ? 9.418 -9.246 2.153 1.00 94.44 207 LYS A CA 1
ATOM 1619 C C . LYS A 1 207 ? 9.813 -8.072 1.276 1.00 94.44 207 LYS A C 1
ATOM 1621 O O . LYS A 1 207 ? 9.077 -7.666 0.382 1.00 94.44 207 LYS A O 1
ATOM 1626 N N . LYS A 1 208 ? 11.017 -7.557 1.482 1.00 93.31 208 LYS A N 1
ATOM 1627 C CA . LYS A 1 208 ? 11.640 -6.566 0.611 1.00 93.31 208 LYS A CA 1
ATOM 1628 C C . LYS A 1 208 ? 12.104 -7.247 -0.671 1.00 93.31 208 LYS A C 1
ATOM 1630 O O . LYS A 1 208 ? 12.990 -8.102 -0.645 1.00 93.31 208 LYS A O 1
ATOM 1635 N N . ILE A 1 209 ? 11.515 -6.859 -1.797 1.00 91.38 209 ILE A N 1
ATOM 1636 C CA . ILE A 1 209 ? 11.955 -7.314 -3.113 1.00 91.38 209 ILE A CA 1
ATOM 1637 C C . ILE A 1 209 ? 12.795 -6.239 -3.766 1.00 91.38 209 ILE A C 1
ATOM 1639 O O . ILE A 1 209 ? 12.347 -5.112 -3.960 1.00 91.38 209 ILE A O 1
ATOM 1643 N N . THR A 1 210 ? 14.002 -6.638 -4.146 1.00 89.50 210 THR A N 1
ATOM 1644 C CA . THR A 1 210 ? 14.933 -5.825 -4.912 1.00 89.50 210 THR A CA 1
ATOM 1645 C C . THR A 1 210 ? 14.821 -6.165 -6.387 1.00 89.50 210 THR A C 1
ATOM 1647 O O . THR A 1 210 ? 14.994 -7.315 -6.788 1.00 89.50 210 THR A O 1
ATOM 1650 N N . LYS A 1 211 ? 14.603 -5.142 -7.208 1.00 88.31 211 LYS A N 1
ATOM 1651 C CA . LYS A 1 211 ? 14.693 -5.230 -8.659 1.00 88.31 211 LYS A CA 1
ATOM 1652 C C . LYS A 1 211 ? 15.811 -4.324 -9.147 1.00 88.31 211 LYS A C 1
ATOM 1654 O O . LYS A 1 211 ? 15.922 -3.180 -8.714 1.00 88.31 211 LYS A O 1
ATOM 1659 N N . MET A 1 212 ? 16.614 -4.835 -10.072 1.00 89.25 212 MET A N 1
ATOM 1660 C CA . MET A 1 212 ? 17.669 -4.088 -10.743 1.00 89.25 212 MET A CA 1
ATOM 1661 C C . MET A 1 212 ? 17.614 -4.391 -12.234 1.00 89.25 212 MET A C 1
ATOM 1663 O O . MET A 1 212 ? 17.501 -5.550 -12.630 1.00 89.25 212 MET A O 1
ATOM 1667 N N . ILE A 1 213 ? 17.715 -3.352 -13.055 1.00 87.88 213 ILE A N 1
ATOM 1668 C CA . ILE A 1 213 ? 17.849 -3.478 -14.504 1.00 87.88 213 ILE A CA 1
ATOM 1669 C C . ILE A 1 213 ? 19.091 -2.716 -1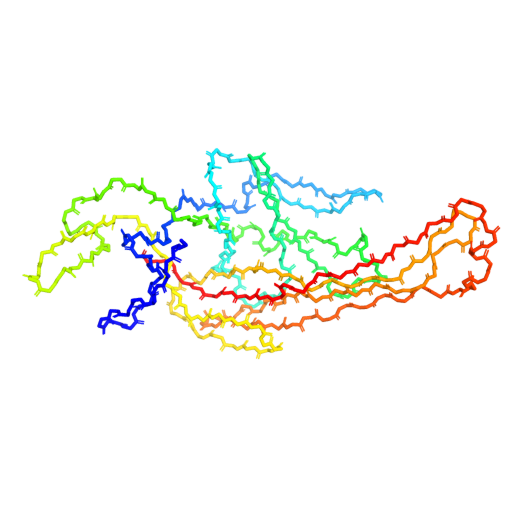4.913 1.00 87.88 213 ILE A C 1
ATOM 1671 O O . ILE A 1 213 ? 19.199 -1.521 -14.655 1.00 87.88 213 ILE A O 1
ATOM 1675 N N . ALA A 1 214 ? 20.019 -3.423 -15.550 1.00 89.75 214 ALA A N 1
ATOM 1676 C CA . ALA A 1 214 ? 21.204 -2.838 -16.150 1.00 89.75 214 ALA A CA 1
ATOM 1677 C C . ALA A 1 214 ? 21.026 -2.799 -17.670 1.00 89.75 214 ALA A C 1
ATOM 1679 O O . ALA A 1 214 ? 20.799 -3.8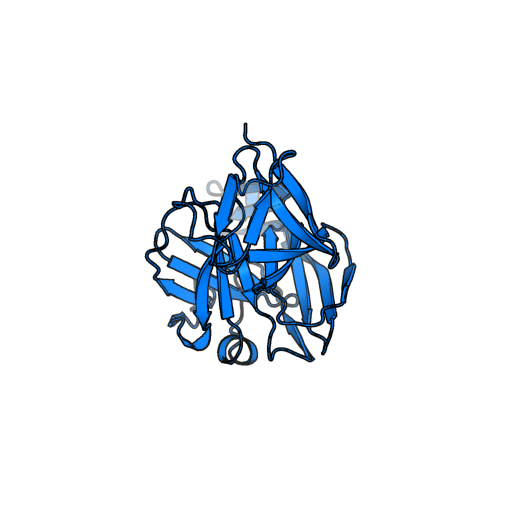25 -18.311 1.00 89.75 214 ALA A O 1
ATOM 1680 N N . TYR A 1 215 ? 21.148 -1.609 -18.244 1.00 89.12 215 TYR A N 1
ATOM 1681 C CA . TYR A 1 215 ? 21.143 -1.390 -19.680 1.00 89.12 215 TYR A CA 1
ATOM 1682 C C . TYR A 1 215 ? 22.587 -1.381 -20.179 1.00 89.12 215 TYR A C 1
ATOM 1684 O O . TYR A 1 215 ? 23.374 -0.487 -19.854 1.00 89.12 215 TYR A O 1
ATOM 1692 N N . ALA A 1 216 ? 22.946 -2.407 -20.947 1.00 87.31 216 ALA A N 1
ATOM 1693 C CA . ALA A 1 216 ? 24.289 -2.563 -21.485 1.00 87.31 216 ALA A CA 1
ATOM 1694 C C . ALA A 1 216 ? 24.499 -1.702 -22.739 1.00 87.31 216 ALA A C 1
ATOM 1696 O O . ALA A 1 216 ? 23.632 -1.611 -23.606 1.00 87.31 216 ALA A O 1
ATOM 1697 N N . GLY A 1 217 ? 25.691 -1.117 -22.865 1.00 88.31 217 GLY A N 1
ATOM 1698 C CA . GLY A 1 217 ? 26.116 -0.403 -24.064 1.00 88.31 217 GLY A CA 1
ATOM 1699 C C . GLY A 1 217 ? 27.292 0.533 -23.804 1.00 88.31 217 GLY A C 1
ATOM 1700 O O . GLY A 1 217 ? 27.846 0.593 -22.707 1.00 88.31 217 GLY A O 1
ATOM 1701 N N . SER A 1 218 ? 27.686 1.274 -24.836 1.00 91.38 218 SER A N 1
ATOM 1702 C CA . SER A 1 218 ? 28.801 2.219 -24.769 1.00 91.38 218 SER A CA 1
ATOM 1703 C C . SER A 1 218 ? 28.306 3.598 -24.340 1.00 91.38 218 SER A C 1
ATOM 1705 O O . SER A 1 218 ? 27.700 4.332 -25.124 1.00 91.38 218 SER A O 1
ATOM 1707 N N . ILE A 1 219 ? 28.611 3.982 -23.098 1.00 91.75 219 ILE A N 1
ATOM 1708 C CA . ILE A 1 219 ? 28.320 5.330 -22.586 1.00 91.75 219 ILE A CA 1
ATOM 1709 C C . ILE A 1 219 ? 28.974 6.418 -23.450 1.00 91.75 219 ILE A C 1
ATOM 1711 O O . ILE A 1 219 ? 28.381 7.472 -23.675 1.00 91.75 219 ILE A O 1
ATOM 1715 N N . ASN A 1 220 ? 30.167 6.147 -23.989 1.00 92.38 220 ASN A N 1
ATOM 1716 C CA . ASN A 1 220 ? 30.873 7.066 -24.875 1.00 92.38 220 ASN A CA 1
ATOM 1717 C C . ASN A 1 220 ? 30.099 7.287 -26.178 1.00 92.38 220 ASN A C 1
ATOM 1719 O O . ASN A 1 220 ? 30.062 8.407 -26.676 1.00 92.38 220 ASN A O 1
ATOM 1723 N N . ASP A 1 221 ? 29.453 6.253 -26.718 1.00 90.31 221 ASP A N 1
ATOM 1724 C CA . ASP A 1 221 ? 28.659 6.392 -27.939 1.00 90.31 221 ASP A CA 1
ATOM 1725 C C . ASP A 1 221 ? 27.315 7.072 -27.692 1.00 90.31 221 ASP A C 1
ATOM 1727 O O . ASP A 1 221 ? 26.876 7.849 -28.539 1.00 90.31 221 ASP A O 1
ATOM 1731 N N . VAL A 1 222 ? 26.696 6.852 -26.528 1.00 91.56 222 VAL A N 1
ATOM 1732 C CA . VAL A 1 222 ? 25.497 7.598 -26.114 1.00 91.56 222 VAL A CA 1
ATOM 1733 C C . VAL A 1 222 ? 25.814 9.087 -25.956 1.00 91.56 222 VAL A C 1
ATOM 1735 O O . VAL A 1 222 ? 25.090 9.919 -26.493 1.00 91.56 222 VAL A O 1
ATOM 1738 N N . LYS A 1 223 ? 26.927 9.436 -25.296 1.00 90.31 223 LYS A N 1
ATOM 1739 C CA . LYS A 1 223 ? 27.342 10.833 -25.068 1.00 90.31 223 LYS A CA 1
ATOM 1740 C C . LYS A 1 223 ? 27.741 11.587 -26.342 1.00 90.31 223 LYS A C 1
ATOM 1742 O O . LYS A 1 223 ? 27.748 12.814 -26.332 1.00 90.31 223 LYS A O 1
ATOM 1747 N N . LYS A 1 224 ? 28.054 10.883 -27.438 1.00 91.12 224 LYS A N 1
ATOM 1748 C CA . LYS A 1 224 ? 28.290 11.501 -28.756 1.00 91.12 224 LYS A CA 1
ATOM 1749 C C . LYS A 1 224 ? 27.002 12.010 -29.414 1.00 91.12 224 LYS A C 1
ATOM 1751 O O . LYS A 1 224 ? 27.093 12.811 -30.339 1.00 91.12 224 LYS A O 1
ATOM 1756 N N . ASP A 1 225 ? 25.822 11.545 -28.996 1.00 89.19 225 ASP A N 1
ATOM 1757 C CA . ASP A 1 225 ? 24.547 12.056 -29.506 1.00 89.19 225 ASP A CA 1
ATOM 1758 C C . ASP A 1 225 ? 24.247 13.434 -28.891 1.00 89.19 225 ASP A C 1
ATOM 1760 O O . ASP A 1 225 ? 24.040 13.515 -27.681 1.00 89.19 225 ASP A O 1
ATOM 1764 N N . PRO A 1 226 ? 24.147 14.521 -29.680 1.00 86.25 226 PRO A N 1
ATOM 1765 C CA . PRO A 1 226 ? 23.868 15.858 -29.149 1.00 86.25 226 PRO A CA 1
ATOM 1766 C C . PRO A 1 226 ? 22.538 15.972 -28.390 1.00 86.25 226 PRO A C 1
ATOM 1768 O O . PRO A 1 226 ? 22.340 16.932 -27.652 1.00 86.25 226 PRO A O 1
ATOM 1771 N N . LYS A 1 227 ? 21.608 15.023 -28.586 1.00 89.56 227 LYS A N 1
ATOM 1772 C CA . LYS A 1 227 ? 20.301 14.980 -27.909 1.00 89.56 227 LYS A CA 1
ATOM 1773 C C . LYS A 1 227 ? 20.240 13.972 -26.756 1.00 89.56 227 LYS A C 1
ATOM 1775 O O . LYS A 1 227 ? 19.136 13.611 -26.340 1.00 89.56 227 LYS A O 1
ATOM 1780 N N . TYR A 1 228 ? 21.380 13.482 -26.263 1.00 93.12 228 TYR A N 1
ATOM 1781 C CA . TYR A 1 228 ? 21.365 12.558 -25.132 1.00 93.12 228 TYR A CA 1
ATOM 1782 C C . TYR A 1 228 ? 20.815 13.232 -23.867 1.00 93.12 228 TYR A C 1
ATOM 1784 O O . TYR A 1 228 ? 20.917 14.445 -23.679 1.00 93.12 228 TYR A O 1
ATOM 1792 N N . LYS A 1 229 ? 20.235 12.423 -22.985 1.00 94.38 229 LYS A N 1
ATOM 1793 C CA . LYS A 1 229 ? 19.779 12.844 -21.659 1.00 94.38 229 LYS A CA 1
ATOM 1794 C C . LYS A 1 229 ? 20.427 11.972 -20.599 1.00 94.38 229 LYS A C 1
ATOM 1796 O O . LYS A 1 229 ? 20.630 10.779 -20.819 1.00 94.38 229 LYS A O 1
ATOM 1801 N N . HIS A 1 230 ? 20.749 12.566 -19.458 1.00 94.31 230 HIS A N 1
ATOM 1802 C CA . HIS A 1 230 ? 21.215 11.853 -18.273 1.00 94.31 230 HIS A CA 1
ATOM 1803 C C . HIS A 1 230 ? 20.155 11.974 -17.188 1.00 94.31 230 HIS A C 1
ATOM 1805 O O . HIS A 1 230 ? 19.737 13.080 -16.853 1.00 94.31 230 HIS A O 1
ATOM 1811 N N . TYR A 1 231 ? 19.723 10.834 -16.670 1.00 92.44 231 TYR A N 1
ATOM 1812 C CA . TYR A 1 231 ? 18.787 10.744 -15.567 1.00 92.44 231 TYR A CA 1
ATOM 1813 C C . TYR A 1 231 ? 19.522 10.157 -14.375 1.00 92.44 231 TYR A C 1
ATOM 1815 O O . TYR A 1 231 ? 20.028 9.039 -14.445 1.00 92.44 231 TYR A O 1
ATOM 1823 N N . ARG A 1 232 ? 19.565 10.920 -13.284 1.00 94.06 232 ARG A N 1
ATOM 1824 C CA . ARG A 1 232 ? 20.120 10.473 -12.013 1.00 94.06 232 ARG A CA 1
ATOM 1825 C C . ARG A 1 232 ? 19.218 10.909 -10.871 1.00 94.06 232 ARG A C 1
ATOM 1827 O O . ARG A 1 232 ? 18.744 12.045 -10.868 1.00 94.06 232 ARG A O 1
ATOM 1834 N N . GLY A 1 233 ? 18.984 10.022 -9.916 1.00 91.81 233 GLY A N 1
ATOM 1835 C CA . GLY A 1 233 ? 18.169 10.325 -8.748 1.00 91.81 233 GLY A CA 1
ATOM 1836 C C . GLY A 1 233 ? 18.077 9.151 -7.791 1.00 91.81 233 GLY A C 1
ATOM 1837 O O . GLY A 1 233 ? 18.320 8.005 -8.166 1.00 91.81 233 GLY A O 1
ATOM 1838 N N . SER A 1 234 ? 17.725 9.455 -6.547 1.00 89.75 234 SER A N 1
ATOM 1839 C CA . SER A 1 234 ? 17.468 8.457 -5.516 1.00 89.75 234 SER A CA 1
ATOM 1840 C C . SER A 1 234 ? 16.408 8.954 -4.543 1.00 89.75 234 SER A C 1
ATOM 1842 O O . SER A 1 234 ? 16.485 10.092 -4.084 1.00 89.75 234 SER A O 1
ATOM 1844 N N . TRP A 1 235 ? 15.474 8.081 -4.188 1.00 87.56 235 TRP A N 1
ATOM 1845 C CA . TRP A 1 235 ? 14.497 8.267 -3.122 1.00 87.56 235 TRP A CA 1
ATOM 1846 C C . TRP A 1 235 ? 14.535 7.030 -2.241 1.00 87.56 235 TRP A C 1
ATOM 1848 O O . TRP A 1 235 ? 14.376 5.927 -2.755 1.00 87.56 235 TRP A O 1
ATOM 1858 N N . LEU A 1 236 ? 14.775 7.214 -0.944 1.00 83.94 236 LEU A N 1
ATOM 1859 C CA . LEU A 1 236 ? 14.828 6.133 0.035 1.00 83.94 236 LEU A CA 1
ATOM 1860 C C . LEU A 1 236 ? 13.704 6.355 1.045 1.00 83.94 236 LEU A C 1
ATOM 1862 O O . LEU A 1 236 ? 13.782 7.260 1.872 1.00 83.94 236 LEU A O 1
ATOM 1866 N N . ALA A 1 237 ? 12.627 5.595 0.897 1.00 85.62 237 ALA A N 1
ATOM 1867 C CA . ALA A 1 237 ? 11.394 5.734 1.666 1.00 85.62 237 ALA A CA 1
ATOM 1868 C C . ALA A 1 237 ? 10.731 4.376 1.944 1.00 85.62 237 ALA A C 1
ATOM 1870 O O . ALA A 1 237 ? 9.551 4.328 2.284 1.00 85.62 237 ALA A O 1
ATOM 1871 N N . PHE A 1 238 ? 11.443 3.262 1.749 1.00 89.06 238 PHE A N 1
ATOM 1872 C CA . PHE A 1 238 ? 10.903 1.936 2.003 1.00 89.06 238 PHE A CA 1
ATOM 1873 C C . PHE A 1 238 ? 10.437 1.808 3.455 1.00 89.06 238 PHE A C 1
ATOM 1875 O O . PHE A 1 238 ? 11.214 1.958 4.398 1.00 89.06 238 PHE A O 1
ATOM 1882 N N . GLY A 1 239 ? 9.166 1.465 3.610 1.00 91.69 239 GLY A N 1
ATOM 1883 C CA . GLY A 1 239 ? 8.549 1.217 4.896 1.00 91.69 239 GLY A CA 1
ATOM 1884 C C . GLY A 1 239 ? 7.182 0.585 4.709 1.00 91.69 239 GLY A C 1
ATOM 1885 O O . GLY A 1 239 ? 6.538 0.736 3.663 1.00 91.69 239 GLY A O 1
ATOM 1886 N N . TRP A 1 240 ? 6.749 -0.137 5.727 1.00 94.56 240 TRP A N 1
ATOM 1887 C CA . TRP A 1 240 ? 5.447 -0.777 5.761 1.00 94.56 240 TRP A CA 1
ATOM 1888 C C . TRP A 1 240 ? 4.842 -0.669 7.159 1.00 94.56 240 TRP A C 1
ATOM 1890 O O . TRP A 1 240 ? 5.551 -0.525 8.155 1.00 94.56 240 TRP A O 1
ATOM 1900 N N . LEU A 1 241 ? 3.517 -0.742 7.214 1.00 94.56 241 LEU A N 1
ATOM 1901 C CA . LEU A 1 241 ? 2.748 -0.868 8.447 1.00 94.56 241 LEU A CA 1
ATOM 1902 C C . LEU A 1 241 ? 1.669 -1.928 8.237 1.00 94.56 241 LEU A C 1
ATOM 1904 O O . LEU A 1 241 ? 1.102 -2.032 7.150 1.00 94.56 241 LEU A O 1
ATOM 1908 N N . VAL A 1 242 ? 1.404 -2.728 9.261 1.00 95.94 242 VAL A N 1
ATOM 1909 C CA . VAL A 1 242 ? 0.288 -3.670 9.325 1.00 95.94 242 VAL A CA 1
ATOM 1910 C C . VAL A 1 242 ? -0.562 -3.293 10.524 1.00 95.94 242 VAL A C 1
ATOM 1912 O O . VAL A 1 242 ? -0.039 -3.064 11.616 1.00 95.94 242 VAL A O 1
ATOM 1915 N N . GLY A 1 243 ? -1.869 -3.236 10.317 1.00 94.25 243 GLY A N 1
ATOM 1916 C CA . GLY A 1 243 ? -2.827 -2.996 11.380 1.00 94.25 243 GLY A CA 1
ATOM 1917 C C . GLY A 1 243 ? -4.152 -3.694 11.132 1.00 94.25 243 GLY A C 1
ATOM 1918 O O . GLY A 1 243 ? -4.338 -4.352 10.109 1.00 94.25 243 GLY A O 1
ATOM 1919 N N . GLU A 1 244 ? -5.072 -3.523 12.064 1.00 92.88 244 GLU A N 1
ATOM 1920 C CA . GLU A 1 244 ? -6.454 -3.982 11.989 1.00 92.88 244 GLU A CA 1
ATOM 1921 C C . GLU A 1 244 ? -7.393 -2.791 12.173 1.00 92.88 244 GLU A C 1
ATOM 1923 O O . GLU A 1 244 ? -7.029 -1.772 12.759 1.00 92.88 244 GLU A O 1
ATOM 1928 N N . VAL 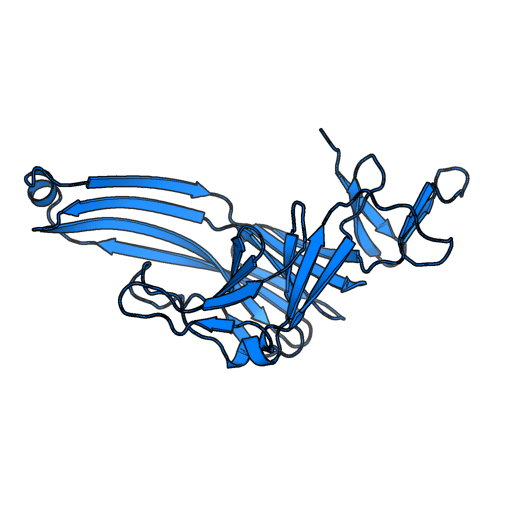A 1 245 ? -8.596 -2.905 11.614 1.00 89.44 245 VAL A N 1
ATOM 1929 C CA . VAL A 1 245 ? -9.649 -1.911 11.830 1.00 89.44 245 VAL A CA 1
ATOM 1930 C C . VAL A 1 245 ? -10.494 -2.372 13.003 1.00 89.44 245 VAL A C 1
ATOM 1932 O O . VAL A 1 245 ? -11.076 -3.458 12.920 1.00 89.44 245 VAL A O 1
ATOM 1935 N N . ILE A 1 246 ? -10.555 -1.550 14.046 1.00 83.81 246 ILE A N 1
ATOM 1936 C CA . ILE A 1 246 ? -11.376 -1.758 15.246 1.00 83.81 246 ILE A CA 1
ATOM 1937 C C . ILE A 1 246 ? -12.452 -0.689 15.368 1.00 83.81 246 ILE A C 1
ATOM 1939 O O . ILE A 1 246 ? -12.203 0.445 14.898 1.00 83.81 246 ILE A O 1
#

Organism: NCBI:txid679201

Secondary structure (DSSP, 8-state):
---EEEEE-TT--EEEEETTS-BEEEEEEEEGGGSEEE---SSS--EEEEE----S--EEEEE-TT-TT-EEEEEEEEETTEEEEEEE-TT-S-STT-EE--HHHHTT-EEEEEEE--PPP--TTSSEEEE-TTS-EEEEE-S-BEEEEEEE--SEEEEE-SS-EEEEEEE-EEEEEEEEETTTEEEEEEEEEEEEEEE-SSEEEEEEEEEEEEE-S-HHHHHTSTT-EEEEEEE---EEEEEEE-